Protein AF-A0A1B3SJZ8-F1 (afdb_monomer_lite)

Foldseek 3Di:
DDDPVVVVVVVVVCPPVLLVLLVVCVVVLVVVCPQDDDDFAPVLVVLLVLLVVCLSVVPCVVVVVVCVVFFPDCVVLVVLSVVLSVLSVVLSPDRDPPVSNVLSSLLNLLSSLLSSLCCVQVVNRVVGGDPVSVDDDDDDPRRNLCNLCCCQVVVSCPPHLLHFDPVLNQLLVLLVPDDLPDDLVRLCVSNVCVPDVDPLSVVLSVVSVVLSVVPDPCSRVVNVVSSSNSSSNSSNVRSVVSVVVVD

Organism: NCBI:txid216938

Radius of gyration: 20.24 Å; chains: 1; bounding box: 50×40×67 Å

Structure (mmCIF, N/CA/C/O backbone):
data_AF-A0A1B3SJZ8-F1
#
_entry.id   AF-A0A1B3SJZ8-F1
#
loop_
_atom_site.group_PDB
_atom_site.id
_atom_site.type_symbol
_atom_site.label_atom_id
_atom_site.label_alt_id
_atom_site.label_comp_id
_atom_site.label_asym_id
_atom_site.label_entity_id
_atom_site.label_seq_id
_atom_site.pdbx_PDB_ins_code
_atom_site.Cartn_x
_atom_site.Cartn_y
_atom_site.Cartn_z
_atom_site.occupancy
_atom_site.B_iso_or_equiv
_atom_site.auth_seq_id
_atom_site.auth_comp_id
_atom_site.auth_asym_id
_atom_site.auth_atom_id
_atom_site.pdbx_PDB_model_num
ATOM 1 N N . MET A 1 1 ? 1.005 8.791 -37.193 1.00 41.00 1 MET A N 1
ATOM 2 C CA . MET A 1 1 ? 0.828 7.768 -36.139 1.00 41.00 1 MET A CA 1
ATOM 3 C C . MET A 1 1 ? 1.755 6.611 -36.503 1.00 41.00 1 MET A C 1
ATOM 5 O O . MET A 1 1 ? 1.713 6.219 -37.659 1.00 41.00 1 MET A O 1
ATOM 9 N N . PHE A 1 2 ? 2.584 6.152 -35.555 1.00 37.09 2 PHE A N 1
ATOM 10 C CA . PHE A 1 2 ? 3.644 5.121 -35.658 1.00 37.09 2 PHE A CA 1
ATOM 11 C C . PHE A 1 2 ? 4.987 5.508 -36.301 1.00 37.09 2 PHE A C 1
ATOM 13 O O . PHE A 1 2 ? 5.186 5.284 -37.484 1.00 37.09 2 PHE A O 1
ATOM 20 N N . ASP A 1 3 ? 5.936 5.978 -35.476 1.00 35.75 3 ASP A N 1
ATOM 21 C CA . ASP A 1 3 ? 7.365 5.624 -35.650 1.00 35.75 3 ASP A CA 1
ATOM 22 C C . ASP A 1 3 ? 8.240 5.769 -34.379 1.00 35.75 3 ASP A C 1
ATOM 24 O O . ASP A 1 3 ? 9.463 5.713 -34.433 1.00 35.75 3 ASP A O 1
ATOM 28 N N . ILE A 1 4 ? 7.635 5.877 -33.187 1.00 37.06 4 ILE A N 1
ATOM 29 C CA . ILE A 1 4 ? 8.381 5.949 -31.912 1.00 37.06 4 ILE A CA 1
ATOM 30 C C . ILE A 1 4 ? 8.895 4.556 -31.479 1.00 37.06 4 ILE A C 1
ATOM 32 O O . ILE A 1 4 ? 9.879 4.442 -30.749 1.00 37.06 4 ILE A O 1
ATOM 36 N N . SER A 1 5 ? 8.279 3.465 -31.958 1.00 41.72 5 SER A N 1
ATOM 37 C CA . SER A 1 5 ? 8.644 2.102 -31.539 1.00 41.72 5 SER A CA 1
ATOM 38 C C . SER A 1 5 ? 9.951 1.598 -32.158 1.00 41.72 5 SER A C 1
ATOM 40 O O . SER A 1 5 ? 10.685 0.873 -31.494 1.00 41.72 5 SER A O 1
ATOM 42 N N . LYS A 1 6 ? 10.303 2.009 -33.385 1.00 36.47 6 LYS A N 1
ATOM 43 C CA . LYS A 1 6 ? 11.562 1.594 -34.033 1.00 36.47 6 LYS A CA 1
ATOM 44 C C . LYS A 1 6 ? 12.785 2.312 -33.468 1.00 36.47 6 LYS A C 1
ATOM 46 O O . LYS A 1 6 ? 13.863 1.725 -33.412 1.00 36.47 6 LYS A O 1
ATOM 51 N N . GLU A 1 7 ? 12.615 3.545 -33.005 1.00 41.59 7 GLU A N 1
ATOM 52 C CA . GLU A 1 7 ? 13.695 4.336 -32.412 1.00 41.59 7 GLU A CA 1
ATOM 53 C C . GLU A 1 7 ? 13.995 3.910 -30.962 1.00 41.59 7 GLU A C 1
ATOM 55 O O . GLU A 1 7 ? 15.153 3.890 -30.544 1.00 41.59 7 GLU A O 1
ATOM 60 N N . LEU A 1 8 ? 12.973 3.453 -30.223 1.00 39.03 8 LEU A N 1
ATOM 61 C CA . LEU A 1 8 ? 13.145 2.784 -28.927 1.00 39.03 8 LEU A CA 1
ATOM 62 C C . LEU A 1 8 ? 13.762 1.383 -29.070 1.00 39.03 8 LEU A C 1
ATOM 64 O O . LEU A 1 8 ? 14.599 1.011 -28.252 1.00 39.03 8 LEU A O 1
ATOM 68 N N . LEU A 1 9 ? 13.421 0.636 -30.128 1.00 37.16 9 LEU A N 1
ATOM 69 C CA . LEU A 1 9 ? 13.984 -0.696 -30.389 1.00 37.16 9 LEU A CA 1
ATOM 70 C C . LEU A 1 9 ? 15.443 -0.655 -30.879 1.00 37.16 9 LEU A C 1
ATOM 72 O O . LEU A 1 9 ? 16.211 -1.552 -30.551 1.00 37.16 9 LEU A O 1
ATOM 76 N N . LYS A 1 10 ? 15.876 0.404 -31.578 1.00 37.84 10 LYS A N 1
ATOM 77 C CA . LYS A 1 10 ? 17.297 0.597 -31.939 1.00 37.84 10 LYS A CA 1
ATOM 78 C C . LYS A 1 10 ? 18.194 0.967 -30.753 1.00 37.84 10 LYS A C 1
ATOM 80 O O . LYS A 1 10 ? 19.396 0.744 -30.808 1.00 37.84 10 LYS A O 1
ATOM 85 N N . LYS A 1 11 ? 17.625 1.467 -29.651 1.00 42.03 11 LYS A N 1
ATOM 86 C CA . LYS A 1 11 ? 18.356 1.694 -28.390 1.00 42.03 11 LYS A CA 1
ATOM 87 C C . LYS A 1 11 ? 18.534 0.426 -27.545 1.00 42.03 11 LYS A C 1
ATOM 89 O O . LYS A 1 11 ? 19.087 0.502 -26.457 1.00 42.03 11 LYS A O 1
ATOM 94 N N . VAL A 1 12 ? 18.107 -0.739 -28.035 1.00 43.34 12 VAL A N 1
ATOM 95 C CA . VAL A 1 12 ? 18.309 -2.036 -27.361 1.00 43.34 12 VAL A CA 1
ATOM 96 C C . VAL A 1 12 ? 19.711 -2.615 -27.638 1.00 43.34 12 VAL A C 1
ATOM 98 O O . VAL A 1 12 ? 20.155 -3.521 -26.940 1.00 43.34 12 VAL A O 1
ATOM 101 N N . GLU A 1 13 ? 20.487 -2.038 -28.564 1.00 37.75 13 GLU A N 1
ATOM 102 C CA . GLU A 1 13 ? 21.891 -2.428 -28.797 1.00 37.75 13 GLU A CA 1
ATOM 103 C C . GLU A 1 13 ? 22.874 -1.912 -27.718 1.00 37.75 13 GLU A C 1
ATOM 105 O O . GLU A 1 13 ? 24.043 -2.284 -27.716 1.00 37.75 13 GLU A O 1
ATOM 110 N N . THR A 1 14 ? 22.418 -1.138 -26.722 1.00 44.22 14 THR A N 1
ATOM 111 C CA . THR A 1 14 ? 23.247 -0.645 -25.598 1.00 44.22 14 THR A CA 1
ATOM 112 C C . THR A 1 14 ? 23.256 -1.558 -24.361 1.00 44.22 14 THR A C 1
ATOM 114 O O . THR A 1 14 ? 23.505 -1.101 -23.242 1.00 44.22 14 THR A O 1
ATOM 117 N N . ASN A 1 15 ? 23.002 -2.861 -24.512 1.00 48.41 15 ASN A N 1
ATOM 118 C CA . ASN A 1 15 ? 22.907 -3.790 -23.374 1.00 48.41 15 ASN A CA 1
ATOM 119 C C . ASN A 1 15 ? 24.224 -3.949 -22.579 1.00 48.41 15 ASN A C 1
ATOM 121 O O . ASN A 1 15 ? 24.176 -4.242 -21.386 1.00 48.41 15 ASN A O 1
ATOM 125 N N . GLN A 1 16 ? 25.393 -3.680 -23.175 1.00 41.41 16 GLN A N 1
ATOM 126 C CA . GLN A 1 16 ? 26.680 -3.739 -22.461 1.00 41.41 16 GLN A CA 1
ATOM 127 C C . GLN A 1 16 ? 26.972 -2.489 -21.610 1.00 41.41 16 GLN A C 1
ATOM 129 O O . GLN A 1 16 ? 27.395 -2.618 -20.462 1.00 41.41 16 GLN A O 1
ATOM 134 N N . ASP A 1 17 ? 26.677 -1.286 -22.107 1.00 42.06 17 ASP A N 1
ATOM 135 C CA . ASP A 1 17 ? 26.880 -0.043 -21.341 1.00 42.06 17 ASP A CA 1
ATOM 136 C C . ASP A 1 17 ? 25.872 0.108 -20.194 1.00 42.06 17 ASP A C 1
ATOM 138 O O . ASP A 1 17 ? 26.204 0.611 -19.117 1.00 42.06 17 ASP A O 1
ATOM 142 N N . THR A 1 18 ? 24.646 -0.379 -20.395 1.00 46.78 18 THR A N 1
ATOM 143 C CA . THR A 1 18 ? 23.604 -0.405 -19.356 1.00 46.78 18 THR A CA 1
ATOM 144 C C . THR A 1 18 ? 23.993 -1.356 -18.214 1.00 46.78 18 THR A C 1
ATOM 146 O O . THR A 1 18 ? 23.898 -0.990 -17.041 1.00 46.78 18 THR A O 1
ATOM 149 N N . ALA A 1 19 ? 24.538 -2.535 -18.539 1.00 43.22 19 ALA A N 1
ATOM 150 C CA . ALA A 1 19 ? 25.048 -3.492 -17.555 1.00 43.22 19 ALA A CA 1
ATOM 151 C C . ALA A 1 19 ? 26.264 -2.955 -16.772 1.00 43.22 19 ALA A C 1
ATOM 153 O O . ALA A 1 19 ? 26.350 -3.139 -15.557 1.00 43.22 19 ALA A O 1
ATOM 154 N N . ASN A 1 20 ? 27.174 -2.231 -17.430 1.00 41.06 20 ASN A N 1
ATOM 155 C CA . ASN A 1 20 ? 28.358 -1.652 -16.786 1.00 41.06 20 ASN A CA 1
ATOM 156 C C . ASN A 1 20 ? 28.014 -0.504 -15.814 1.00 41.06 20 ASN A C 1
ATOM 158 O O . ASN A 1 20 ? 28.600 -0.418 -14.732 1.00 41.06 20 ASN A O 1
ATOM 162 N N . ASN A 1 21 ? 27.012 0.325 -16.129 1.00 47.72 21 ASN A N 1
ATOM 163 C CA . ASN A 1 21 ? 26.520 1.372 -15.217 1.00 47.72 21 ASN A CA 1
ATOM 164 C C . ASN A 1 21 ? 25.736 0.799 -14.019 1.00 47.72 21 ASN A C 1
ATOM 166 O O . ASN A 1 21 ? 25.802 1.330 -12.908 1.00 47.72 21 ASN A O 1
ATOM 170 N N . LEU A 1 22 ? 25.047 -0.333 -14.199 1.00 45.19 22 LEU A N 1
ATOM 171 C CA . LEU A 1 22 ? 24.427 -1.078 -13.097 1.00 45.19 22 LEU A CA 1
ATOM 172 C C . LEU A 1 22 ? 25.474 -1.599 -12.100 1.00 45.19 22 LEU A C 1
ATOM 174 O O . LEU A 1 22 ? 25.237 -1.568 -10.891 1.00 45.19 22 LEU A O 1
ATOM 178 N N . ILE A 1 23 ? 26.650 -2.026 -12.578 1.00 48.50 23 ILE A N 1
ATOM 179 C CA . ILE A 1 23 ? 27.756 -2.489 -11.724 1.00 48.50 23 ILE A CA 1
ATOM 180 C C . ILE A 1 23 ? 28.317 -1.342 -10.867 1.00 48.50 23 ILE A C 1
ATOM 182 O O . ILE A 1 23 ? 28.579 -1.562 -9.681 1.00 48.50 23 ILE A O 1
ATOM 186 N N . SER A 1 24 ? 28.433 -0.115 -11.395 1.00 47.25 24 SER A N 1
ATOM 187 C CA . SER A 1 24 ? 28.932 1.031 -10.612 1.00 47.25 24 SER A CA 1
ATOM 188 C C . SER A 1 24 ? 27.929 1.508 -9.551 1.00 47.25 24 SER A C 1
ATOM 190 O O . SER A 1 24 ? 28.320 1.848 -8.432 1.00 47.25 24 SER A O 1
ATOM 192 N N . ASN A 1 25 ? 26.627 1.455 -9.850 1.00 47.91 25 ASN A N 1
ATOM 193 C CA . ASN A 1 25 ? 25.560 1.837 -8.918 1.00 47.91 25 ASN A CA 1
ATOM 194 C C . ASN A 1 25 ? 25.199 0.723 -7.913 1.00 47.91 25 ASN A C 1
ATOM 196 O O . ASN A 1 25 ? 24.537 0.978 -6.900 1.00 47.91 25 ASN A O 1
ATOM 200 N N . LYS A 1 26 ? 25.709 -0.500 -8.121 1.00 51.47 26 LYS A N 1
ATOM 201 C CA . LYS A 1 26 ? 25.458 -1.684 -7.283 1.00 51.47 26 LYS A CA 1
ATOM 202 C C . LYS A 1 26 ? 25.805 -1.478 -5.813 1.00 51.47 26 LYS A C 1
ATOM 204 O O . LYS A 1 26 ? 25.081 -1.940 -4.933 1.00 51.47 26 LYS A O 1
ATOM 209 N N . HIS A 1 27 ? 26.884 -0.756 -5.519 1.00 46.59 27 HIS A N 1
ATOM 210 C CA . HIS A 1 27 ? 27.296 -0.495 -4.139 1.00 46.59 27 HIS A CA 1
ATOM 211 C C . HIS A 1 27 ? 26.362 0.473 -3.399 1.00 46.59 27 HIS A C 1
ATOM 213 O O . HIS A 1 27 ? 26.149 0.298 -2.200 1.00 46.59 27 HIS A O 1
ATOM 219 N N . LEU A 1 28 ? 25.770 1.449 -4.093 1.00 40.19 28 LEU A N 1
ATOM 220 C CA . LEU A 1 28 ? 24.865 2.435 -3.491 1.00 40.19 28 LEU A CA 1
ATOM 221 C C . LEU A 1 28 ? 23.506 1.812 -3.155 1.00 40.19 28 LEU A C 1
ATOM 223 O O . LEU A 1 28 ? 23.023 1.960 -2.032 1.00 40.19 28 LEU A O 1
ATOM 227 N N . ILE A 1 29 ? 22.956 1.015 -4.074 1.00 44.38 29 ILE A N 1
ATOM 228 C CA . ILE A 1 29 ? 21.694 0.291 -3.867 1.00 44.38 29 ILE A CA 1
ATOM 229 C C . ILE A 1 29 ? 21.871 -0.807 -2.791 1.00 44.38 29 ILE A C 1
ATOM 231 O O . ILE A 1 29 ? 20.994 -1.010 -1.951 1.00 44.38 29 ILE A O 1
ATOM 235 N N . LYS A 1 30 ? 23.038 -1.474 -2.724 1.00 40.72 30 LYS A N 1
ATOM 236 C CA . LYS A 1 30 ? 23.333 -2.484 -1.687 1.00 40.72 30 LYS A CA 1
ATOM 237 C C . LYS A 1 30 ? 23.475 -1.876 -0.283 1.00 40.72 30 LYS A C 1
ATOM 239 O O . LYS A 1 30 ? 23.046 -2.503 0.683 1.00 40.72 30 LYS A O 1
ATOM 244 N N . LYS A 1 31 ? 24.017 -0.659 -0.141 1.00 37.41 31 LYS A N 1
ATOM 245 C CA . LYS A 1 31 ? 24.249 -0.019 1.173 1.00 37.41 31 LYS A CA 1
ATOM 246 C C . LYS A 1 31 ? 22.959 0.476 1.851 1.00 37.41 31 LYS A C 1
ATOM 248 O O . LYS A 1 31 ? 22.911 0.518 3.074 1.00 37.41 31 LYS A O 1
ATOM 253 N N . GLN A 1 32 ? 21.904 0.767 1.084 1.00 41.00 32 GLN A N 1
ATOM 254 C CA . GLN A 1 32 ? 20.552 1.037 1.610 1.00 41.00 32 GLN A CA 1
ATOM 255 C C . GLN A 1 32 ? 19.682 -0.232 1.737 1.00 41.00 32 GLN A C 1
ATOM 257 O O . GLN A 1 32 ? 18.584 -0.193 2.291 1.00 41.00 32 GLN A O 1
ATOM 262 N N . SER A 1 33 ? 20.190 -1.391 1.297 1.00 37.81 33 SER A N 1
ATOM 263 C CA . SER A 1 33 ? 19.491 -2.682 1.372 1.00 37.81 33 SER A CA 1
ATOM 264 C C . SER A 1 33 ? 19.555 -3.383 2.743 1.00 37.81 33 SER A C 1
ATOM 266 O O . SER A 1 33 ? 19.179 -4.550 2.842 1.00 37.81 33 SER A O 1
ATOM 268 N N . ASN A 1 34 ? 19.916 -2.665 3.815 1.00 38.38 34 ASN A N 1
ATOM 269 C CA . ASN A 1 34 ? 19.960 -3.189 5.192 1.00 38.38 34 ASN A CA 1
ATOM 270 C C . ASN A 1 34 ? 18.679 -2.960 6.031 1.00 38.38 34 ASN A C 1
ATOM 272 O O . ASN A 1 34 ? 18.672 -3.278 7.213 1.00 38.38 34 ASN A O 1
ATOM 276 N N . LEU A 1 35 ? 17.586 -2.462 5.442 1.00 38.47 35 LEU A N 1
ATOM 277 C CA . LEU A 1 35 ? 16.262 -2.333 6.084 1.00 38.47 35 LEU A CA 1
ATOM 278 C C . LEU A 1 35 ? 15.331 -3.562 5.912 1.00 38.47 35 LEU A C 1
ATOM 280 O O . LEU A 1 35 ? 14.176 -3.519 6.322 1.00 38.47 35 LEU A O 1
ATOM 284 N N . TRP A 1 36 ? 15.785 -4.657 5.286 1.00 43.44 36 TRP A N 1
ATOM 285 C CA . TRP A 1 36 ? 14.892 -5.510 4.478 1.00 43.44 36 TRP A CA 1
ATOM 286 C C . TRP A 1 36 ? 14.731 -6.978 4.917 1.00 43.44 36 TRP A C 1
ATOM 288 O O . TRP A 1 36 ? 14.735 -7.886 4.084 1.00 43.44 36 TRP A O 1
ATOM 298 N N . GLU A 1 37 ? 14.511 -7.217 6.208 1.00 38.94 37 GLU A N 1
ATOM 299 C CA . GLU A 1 37 ? 13.938 -8.468 6.736 1.00 38.94 37 GLU A CA 1
ATOM 300 C C . GLU A 1 37 ? 12.859 -8.067 7.771 1.00 38.94 37 GLU A C 1
ATOM 302 O O . GLU A 1 37 ? 13.099 -7.207 8.609 1.00 38.94 37 GLU A O 1
ATOM 307 N N . VAL A 1 38 ? 11.603 -8.531 7.758 1.00 42.59 38 VAL A N 1
ATOM 308 C CA . VAL A 1 38 ? 11.109 -9.910 7.699 1.00 42.59 38 VAL A CA 1
ATOM 309 C C . VAL A 1 38 ? 9.647 -9.890 7.197 1.00 42.59 38 VAL A C 1
ATOM 311 O O . VAL A 1 38 ? 8.740 -9.486 7.921 1.00 42.59 38 VAL A O 1
ATOM 314 N N . PHE A 1 39 ? 9.379 -10.377 5.980 1.00 42.66 39 PHE A N 1
ATOM 315 C CA . PHE A 1 39 ? 8.017 -10.750 5.569 1.00 42.66 39 PHE A CA 1
ATOM 316 C C . PHE A 1 39 ? 7.768 -12.217 5.954 1.00 42.66 39 PHE A C 1
ATOM 318 O O . PHE A 1 39 ? 8.332 -13.122 5.340 1.00 42.66 39 PHE A O 1
ATOM 325 N N . ASN A 1 40 ? 6.924 -12.470 6.961 1.00 48.72 40 ASN A N 1
ATOM 326 C CA . ASN A 1 40 ? 6.629 -13.835 7.436 1.00 48.72 40 ASN A CA 1
ATOM 327 C C . ASN A 1 40 ? 5.612 -14.600 6.574 1.00 48.72 40 ASN A C 1
ATOM 329 O O . ASN A 1 40 ? 5.446 -15.809 6.749 1.00 48.72 40 ASN A O 1
ATOM 333 N N . TYR A 1 41 ? 4.959 -13.932 5.620 1.00 57.50 41 TYR A N 1
ATOM 334 C CA . TYR A 1 41 ? 4.017 -14.573 4.710 1.00 57.50 41 TYR A CA 1
ATOM 335 C C . TYR A 1 41 ? 4.719 -15.028 3.428 1.00 57.50 41 TYR A C 1
ATOM 337 O O . TYR A 1 41 ? 5.378 -14.223 2.762 1.00 57.50 41 TYR A O 1
ATOM 345 N N . LYS A 1 42 ? 4.563 -16.309 3.059 1.00 65.56 42 LYS A N 1
ATOM 346 C CA . LYS A 1 42 ? 5.247 -16.909 1.898 1.00 65.56 42 LYS A CA 1
ATOM 347 C C . LYS A 1 42 ? 5.009 -16.122 0.609 1.00 65.56 42 LYS A C 1
ATOM 349 O O . LYS A 1 42 ? 5.964 -15.909 -0.132 1.00 65.56 42 LYS A O 1
ATOM 354 N N . ILE A 1 43 ? 3.780 -15.647 0.375 1.00 71.81 43 ILE A N 1
ATOM 355 C CA . ILE A 1 43 ? 3.453 -14.885 -0.838 1.00 71.81 43 ILE A CA 1
ATOM 356 C C . ILE A 1 43 ? 4.138 -13.513 -0.856 1.00 71.81 43 ILE A C 1
ATOM 358 O O . ILE A 1 43 ? 4.747 -13.151 -1.855 1.00 71.81 43 ILE A O 1
ATOM 362 N N . LEU A 1 44 ? 4.144 -12.780 0.264 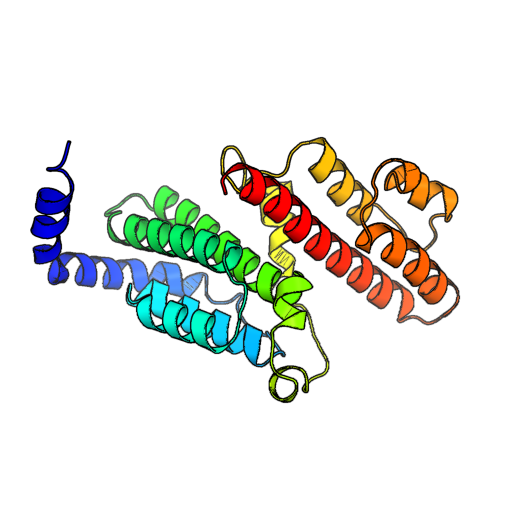1.00 75.31 44 LEU A N 1
ATOM 363 C CA . LEU A 1 44 ? 4.749 -11.445 0.326 1.00 75.31 44 LEU A CA 1
ATOM 364 C C . LEU A 1 44 ? 6.272 -11.536 0.199 1.00 75.31 44 LEU A C 1
ATOM 366 O O . LEU A 1 44 ? 6.873 -10.784 -0.560 1.00 75.31 44 LEU A O 1
ATOM 370 N N . LYS A 1 45 ? 6.894 -12.510 0.881 1.00 72.88 45 LYS A N 1
ATOM 371 C CA . LYS A 1 45 ? 8.334 -12.772 0.764 1.00 72.88 45 LYS A CA 1
ATOM 372 C C . LYS A 1 45 ? 8.720 -13.161 -0.662 1.00 72.88 45 LYS A C 1
ATOM 374 O O . LYS A 1 45 ? 9.712 -12.645 -1.169 1.00 72.88 45 LYS A O 1
ATOM 379 N N . LYS A 1 46 ? 7.927 -14.024 -1.308 1.00 82.25 46 LYS A N 1
ATOM 380 C CA . LYS A 1 46 ? 8.098 -14.398 -2.718 1.00 82.25 46 LYS A CA 1
ATOM 381 C C . LYS A 1 46 ? 8.094 -13.152 -3.607 1.00 82.25 46 LYS A C 1
ATOM 383 O O . LYS A 1 46 ? 9.077 -12.914 -4.298 1.00 82.25 46 LYS A O 1
ATOM 388 N N . TYR A 1 47 ? 7.039 -12.338 -3.558 1.00 85.00 47 TYR A N 1
ATOM 389 C CA . TYR A 1 47 ? 6.933 -11.158 -4.424 1.00 85.00 47 TYR A CA 1
ATOM 390 C C . TYR A 1 47 ? 8.002 -10.110 -4.135 1.00 85.00 47 TYR A C 1
ATOM 392 O O . TYR A 1 47 ? 8.571 -9.560 -5.071 1.00 85.00 47 TYR A O 1
ATOM 400 N N . TYR A 1 48 ? 8.350 -9.897 -2.867 1.00 84.00 48 TYR A N 1
ATOM 401 C CA . TYR A 1 48 ? 9.439 -9.001 -2.501 1.00 84.00 48 TYR A CA 1
ATOM 402 C C . TYR A 1 48 ? 10.785 -9.458 -3.095 1.00 84.00 48 TYR A C 1
ATOM 404 O O . TYR A 1 48 ? 11.513 -8.655 -3.676 1.00 84.00 48 TYR A O 1
ATOM 412 N N . GLN A 1 49 ? 11.110 -10.752 -2.995 1.00 83.44 49 GLN A N 1
ATOM 413 C CA . GLN A 1 49 ? 12.355 -11.307 -3.540 1.00 83.44 49 GLN A CA 1
ATOM 414 C C . GLN A 1 49 ? 12.413 -11.230 -5.067 1.00 83.44 49 GLN A C 1
ATOM 416 O O . GLN A 1 49 ? 13.443 -10.836 -5.614 1.00 83.44 49 GLN A O 1
ATOM 421 N N . ILE A 1 50 ? 11.320 -11.578 -5.749 1.00 87.50 50 ILE A N 1
ATOM 422 C CA . ILE A 1 50 ? 11.278 -11.570 -7.215 1.00 87.50 50 ILE A CA 1
ATOM 423 C C . ILE A 1 50 ? 11.348 -10.130 -7.728 1.00 87.50 50 ILE A C 1
ATOM 425 O O . ILE A 1 50 ? 12.193 -9.851 -8.568 1.00 87.50 50 ILE A O 1
ATOM 429 N N . LEU A 1 51 ? 10.578 -9.192 -7.157 1.00 88.56 51 LEU A N 1
ATOM 430 C CA . LEU A 1 51 ? 10.657 -7.771 -7.521 1.00 88.56 51 LEU A CA 1
ATOM 431 C C . LEU A 1 51 ? 12.066 -7.211 -7.340 1.00 88.56 51 LEU A C 1
ATOM 433 O O . LEU A 1 51 ? 12.579 -6.536 -8.229 1.00 88.56 51 LEU A O 1
ATOM 437 N N . LYS A 1 52 ? 12.710 -7.515 -6.207 1.00 83.31 52 LYS A N 1
ATOM 438 C CA . LYS A 1 52 ? 14.084 -7.083 -5.948 1.00 83.31 52 LYS A CA 1
ATOM 439 C C . LYS A 1 52 ? 15.017 -7.587 -7.044 1.00 83.31 52 LYS A C 1
ATOM 441 O O . LYS A 1 52 ? 15.750 -6.785 -7.611 1.00 83.31 52 LYS A O 1
ATOM 446 N N . ASN A 1 53 ? 14.977 -8.880 -7.358 1.00 85.44 53 ASN A N 1
ATOM 447 C CA . ASN A 1 53 ? 15.811 -9.457 -8.411 1.00 85.44 53 ASN A CA 1
ATOM 448 C C . ASN A 1 53 ? 15.527 -8.814 -9.774 1.00 85.44 53 ASN A C 1
ATOM 450 O O . ASN A 1 53 ? 16.470 -8.391 -10.433 1.00 85.44 53 ASN A O 1
ATOM 454 N N . SER A 1 54 ? 14.256 -8.645 -10.138 1.00 87.56 54 SER A N 1
ATOM 455 C CA . SER A 1 54 ? 13.840 -8.029 -11.400 1.00 87.56 54 SER A CA 1
ATOM 456 C C . SER A 1 54 ? 14.278 -6.577 -11.548 1.00 87.56 54 SER A C 1
ATOM 458 O O . SER A 1 54 ? 14.638 -6.163 -12.640 1.00 87.56 54 SER A O 1
ATOM 460 N N . ILE A 1 55 ? 14.319 -5.792 -10.469 1.00 87.62 55 ILE A N 1
ATOM 461 C CA . ILE A 1 55 ? 14.862 -4.423 -10.514 1.00 87.62 55 ILE A CA 1
ATOM 462 C C . ILE A 1 55 ? 16.367 -4.442 -10.797 1.00 87.62 55 ILE A C 1
ATOM 464 O O . ILE A 1 55 ? 16.872 -3.589 -11.522 1.00 87.62 55 ILE A O 1
ATOM 468 N N . TRP A 1 56 ? 17.087 -5.414 -10.234 1.00 80.50 56 TRP A N 1
ATOM 469 C CA . TRP A 1 56 ? 18.530 -5.552 -10.421 1.00 80.50 56 TRP A CA 1
ATOM 470 C C . TRP A 1 56 ? 18.920 -6.066 -11.805 1.00 80.50 56 TRP A C 1
ATOM 472 O O . TRP A 1 56 ? 19.935 -5.623 -12.342 1.00 80.50 56 TRP A O 1
ATOM 482 N N . THR A 1 57 ? 18.160 -7.015 -12.351 1.00 84.75 57 THR A N 1
ATOM 483 C CA . THR A 1 57 ? 18.420 -7.623 -13.664 1.00 84.75 57 THR A CA 1
ATOM 484 C C . THR A 1 57 ? 17.694 -6.914 -14.803 1.00 84.75 57 THR A C 1
ATOM 486 O O . THR A 1 57 ? 18.035 -7.135 -15.958 1.00 84.75 57 THR A O 1
ATOM 489 N N . LEU A 1 58 ? 16.724 -6.047 -14.487 1.00 85.06 58 LEU A N 1
ATOM 490 C CA . LEU A 1 58 ? 15.755 -5.453 -15.416 1.00 85.06 58 LEU A CA 1
ATOM 491 C C . LEU A 1 58 ? 14.850 -6.485 -16.123 1.00 85.06 58 LEU A C 1
ATOM 493 O O . LEU A 1 58 ? 14.204 -6.164 -17.120 1.00 85.06 58 LEU A O 1
ATOM 497 N N . GLU A 1 59 ? 14.739 -7.701 -15.581 1.00 89.50 59 GLU A N 1
ATOM 498 C CA . GLU A 1 59 ? 13.917 -8.791 -16.124 1.00 89.50 59 GLU A CA 1
ATOM 499 C C . GLU A 1 59 ? 12.619 -8.945 -15.316 1.00 89.50 59 GLU A C 1
ATOM 501 O O . GLU A 1 59 ? 12.606 -9.527 -14.229 1.00 89.50 59 GLU A O 1
ATOM 506 N N . PHE A 1 60 ? 11.509 -8.412 -15.835 1.00 92.25 60 PHE A N 1
ATOM 507 C CA . PHE A 1 60 ? 10.213 -8.385 -15.134 1.00 92.25 60 PHE A CA 1
ATOM 508 C C . PHE A 1 60 ? 9.235 -9.494 -15.556 1.00 92.25 60 PHE A C 1
ATOM 510 O O . PHE A 1 60 ? 8.248 -9.718 -14.854 1.00 92.25 60 PHE A O 1
ATOM 517 N N . ASP A 1 61 ? 9.527 -10.230 -16.631 1.00 90.38 61 ASP A N 1
ATOM 518 C CA . ASP A 1 61 ? 8.660 -11.293 -17.166 1.00 90.38 61 ASP A CA 1
ATOM 519 C C . ASP A 1 61 ? 8.337 -12.366 -16.117 1.00 90.38 61 ASP A C 1
ATOM 521 O O . ASP A 1 61 ? 7.232 -12.907 -16.074 1.00 90.38 61 ASP A O 1
ATOM 525 N N . ASP A 1 62 ? 9.287 -12.667 -15.232 1.00 87.31 62 ASP A N 1
ATOM 526 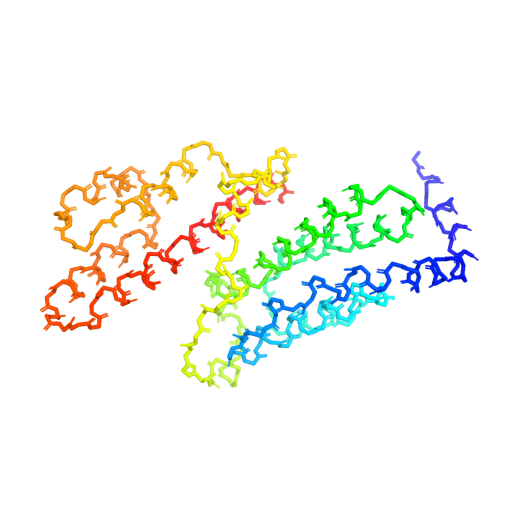C CA . ASP A 1 62 ? 9.079 -13.639 -14.162 1.00 87.31 62 ASP A CA 1
ATOM 527 C C . ASP A 1 62 ? 8.111 -13.127 -13.088 1.00 87.31 62 ASP A C 1
ATOM 529 O O . ASP A 1 62 ? 7.300 -13.904 -12.578 1.00 87.31 62 ASP A O 1
ATOM 533 N N . VAL A 1 63 ? 8.109 -11.822 -12.787 1.00 90.31 63 VAL A N 1
ATOM 534 C CA . VAL A 1 63 ? 7.106 -11.219 -11.891 1.00 90.31 63 VAL A CA 1
ATOM 535 C C . VAL A 1 63 ? 5.719 -11.351 -12.515 1.00 90.31 63 VAL A C 1
ATOM 537 O O . VAL A 1 63 ? 4.797 -11.819 -11.848 1.00 90.31 63 VAL A O 1
ATOM 540 N N . GLU A 1 64 ? 5.577 -10.998 -13.794 1.00 90.81 64 GLU A N 1
ATOM 541 C CA . GLU A 1 64 ? 4.304 -11.050 -14.524 1.00 90.81 64 GLU A CA 1
ATOM 542 C C . GLU A 1 64 ? 3.734 -12.473 -14.573 1.00 90.81 64 GLU A C 1
ATOM 544 O O . GLU A 1 64 ? 2.572 -12.690 -14.219 1.00 90.81 64 GLU A O 1
ATOM 549 N N . LYS A 1 65 ? 4.568 -13.468 -14.909 1.00 90.25 65 LYS A N 1
ATOM 550 C CA . LYS A 1 65 ? 4.186 -14.890 -14.882 1.00 90.25 65 LYS A CA 1
ATOM 551 C C . LYS A 1 65 ? 3.689 -15.322 -13.506 1.00 90.25 65 LYS A C 1
ATOM 553 O O . LYS A 1 65 ? 2.731 -16.090 -13.408 1.00 90.25 65 LYS A O 1
ATOM 558 N N . HIS A 1 66 ? 4.337 -14.863 -12.436 1.00 88.69 66 HIS A N 1
ATOM 559 C CA . HIS A 1 66 ? 3.913 -15.196 -11.081 1.00 88.69 66 HIS A CA 1
ATOM 560 C C . HIS A 1 66 ? 2.591 -14.529 -10.698 1.00 88.69 66 HIS A C 1
ATOM 562 O O . HIS A 1 66 ? 1.738 -15.226 -10.150 1.00 88.69 66 HIS A O 1
ATOM 568 N N . ILE A 1 67 ? 2.395 -13.250 -11.038 1.00 87.88 67 ILE A N 1
ATOM 569 C CA . ILE A 1 67 ? 1.132 -12.535 -10.804 1.00 87.88 67 ILE A CA 1
ATOM 570 C C . ILE A 1 67 ? -0.025 -13.263 -11.497 1.00 87.88 67 ILE A C 1
ATOM 572 O O . ILE A 1 67 ? -1.010 -13.593 -10.842 1.00 87.88 67 ILE A O 1
ATOM 576 N N . LEU A 1 68 ? 0.132 -13.573 -12.791 1.00 88.06 68 LEU A N 1
ATOM 577 C CA . LEU A 1 68 ? -0.864 -14.282 -13.605 1.00 88.06 68 LEU A CA 1
ATOM 578 C C . LEU A 1 68 ? -1.231 -15.654 -13.031 1.00 88.06 68 LEU A C 1
ATOM 580 O O . LEU A 1 68 ? -2.363 -16.113 -13.167 1.00 88.06 68 LEU A O 1
ATOM 584 N N . LYS A 1 69 ? -0.259 -16.331 -12.413 1.00 85.06 69 LYS A N 1
ATOM 585 C CA . LYS A 1 69 ? -0.456 -17.649 -11.811 1.00 85.06 69 LYS A CA 1
ATOM 586 C C . LYS A 1 69 ? -1.181 -17.578 -10.467 1.00 85.06 69 LYS A C 1
ATOM 588 O O . LYS A 1 69 ? -1.979 -18.465 -10.171 1.00 85.06 69 LYS A O 1
ATOM 593 N N . ASP A 1 70 ? -0.855 -16.591 -9.637 1.00 82.62 70 ASP A N 1
ATOM 594 C CA . ASP A 1 70 ? -1.316 -16.545 -8.247 1.00 82.62 70 ASP A CA 1
ATOM 595 C C . ASP A 1 70 ? -2.628 -15.760 -8.062 1.00 82.62 70 ASP A C 1
ATOM 597 O O . ASP A 1 70 ? -3.332 -15.999 -7.079 1.00 82.62 70 ASP A O 1
ATOM 601 N N . PHE A 1 71 ? -2.960 -14.835 -8.970 1.00 84.06 71 PHE A N 1
ATOM 602 C CA . PHE A 1 71 ? -4.098 -13.922 -8.831 1.00 84.06 71 PHE A CA 1
ATOM 603 C C . PHE A 1 71 ? -4.971 -13.911 -10.087 1.00 84.06 71 PHE A C 1
ATOM 605 O O . PHE A 1 71 ? -4.467 -13.890 -11.207 1.00 84.06 71 PHE A O 1
ATOM 612 N N . LYS A 1 72 ? -6.298 -13.877 -9.906 1.00 79.56 72 LYS A N 1
ATOM 613 C CA . LYS A 1 72 ? -7.251 -13.776 -11.031 1.00 79.56 72 LYS A CA 1
ATOM 614 C C . LYS A 1 72 ? -7.553 -12.333 -11.435 1.00 79.56 72 LYS A C 1
ATOM 616 O O . LYS A 1 72 ? -7.762 -12.072 -12.612 1.00 79.56 72 LYS A O 1
ATOM 621 N N . ASP A 1 73 ? -7.574 -11.416 -10.470 1.00 80.25 73 ASP A N 1
ATOM 622 C CA . ASP A 1 73 ? -7.790 -9.983 -10.689 1.00 80.25 73 ASP A CA 1
ATOM 623 C C . ASP A 1 73 ? -6.585 -9.213 -10.148 1.00 80.25 73 ASP A C 1
ATOM 625 O O . ASP A 1 73 ? -6.425 -9.068 -8.941 1.00 80.25 73 ASP A O 1
ATOM 629 N N . PHE A 1 74 ? -5.696 -8.781 -11.042 1.00 86.81 74 PHE A N 1
ATOM 630 C CA . PHE A 1 74 ? -4.406 -8.183 -10.687 1.00 86.81 74 PHE A CA 1
ATOM 631 C C . PHE A 1 74 ? -4.152 -6.842 -11.386 1.00 86.81 74 PHE A C 1
ATOM 633 O O . PHE A 1 74 ? -3.008 -6.390 -11.457 1.00 86.81 74 PHE A O 1
ATOM 640 N N . LYS A 1 75 ? -5.203 -6.169 -11.874 1.00 89.62 75 LYS A N 1
ATOM 641 C CA . LYS A 1 75 ? -5.072 -4.930 -12.663 1.00 89.62 75 LYS A CA 1
ATOM 642 C C . LYS A 1 75 ? -4.240 -3.851 -11.950 1.00 89.62 75 LYS A C 1
ATOM 644 O O . LYS A 1 75 ? -3.345 -3.262 -12.549 1.00 89.62 75 LYS A O 1
ATOM 649 N N . TYR A 1 76 ? -4.451 -3.650 -10.646 1.00 92.50 76 TYR A N 1
ATOM 650 C CA . TYR A 1 76 ? -3.685 -2.668 -9.870 1.00 92.50 76 TYR A CA 1
ATOM 651 C C . TYR A 1 76 ? -2.230 -3.096 -9.661 1.00 92.50 76 TYR A C 1
ATOM 653 O O . TYR A 1 76 ? -1.331 -2.265 -9.766 1.00 92.50 76 TYR A O 1
ATOM 661 N N . LEU A 1 77 ? -1.982 -4.392 -9.427 1.00 92.50 77 LEU A N 1
ATOM 662 C CA . LEU A 1 77 ? -0.620 -4.926 -9.334 1.00 92.50 77 LEU A CA 1
ATOM 663 C C . LEU A 1 77 ? 0.139 -4.700 -10.644 1.00 92.50 77 LEU A C 1
ATOM 665 O O . LEU A 1 77 ? 1.308 -4.332 -10.605 1.00 92.50 77 LEU A O 1
ATOM 669 N N . GLN A 1 78 ? -0.525 -4.851 -11.791 1.00 92.25 78 GLN A N 1
ATOM 670 C CA . GLN A 1 78 ? 0.076 -4.607 -13.101 1.00 92.25 78 GLN A CA 1
ATOM 671 C C . GLN A 1 78 ? 0.425 -3.129 -13.316 1.00 92.25 78 GLN A C 1
ATOM 673 O O . GLN A 1 78 ? 1.515 -2.825 -13.798 1.00 92.25 78 GLN A O 1
ATOM 678 N N . ILE A 1 79 ? -0.450 -2.201 -12.911 1.00 93.88 79 ILE A N 1
ATOM 679 C CA . ILE A 1 79 ? -0.158 -0.759 -12.969 1.00 93.88 79 ILE A CA 1
ATOM 680 C C . ILE A 1 79 ? 1.063 -0.422 -12.107 1.00 93.88 79 ILE A C 1
ATOM 682 O O . ILE A 1 79 ? 1.989 0.240 -12.575 1.00 93.88 79 ILE A O 1
ATOM 686 N N . ILE A 1 80 ? 1.096 -0.910 -10.864 1.00 94.75 80 ILE A N 1
ATOM 687 C CA . ILE A 1 80 ? 2.216 -0.658 -9.950 1.00 94.75 80 ILE A CA 1
ATOM 688 C C . ILE A 1 80 ? 3.506 -1.283 -10.501 1.00 94.75 80 ILE A C 1
ATOM 690 O O . ILE A 1 80 ? 4.551 -0.636 -10.483 1.00 94.75 80 ILE A O 1
ATOM 694 N N . LEU A 1 81 ? 3.440 -2.501 -11.049 1.00 95.19 81 LEU A N 1
ATOM 695 C CA . LEU A 1 81 ? 4.581 -3.177 -11.670 1.00 95.19 81 LEU A CA 1
ATOM 696 C C . LEU A 1 81 ? 5.156 -2.380 -12.847 1.00 95.19 81 LEU A C 1
ATOM 698 O O . LEU A 1 81 ? 6.375 -2.247 -12.956 1.00 95.19 81 LEU A O 1
ATOM 702 N N . ASN A 1 82 ? 4.298 -1.815 -13.696 1.00 94.00 82 ASN A N 1
ATOM 703 C CA . ASN A 1 82 ? 4.724 -0.984 -14.820 1.00 94.00 82 ASN A CA 1
ATOM 704 C C . ASN A 1 82 ? 5.466 0.276 -14.352 1.00 94.00 82 ASN A C 1
ATOM 706 O O . ASN A 1 82 ? 6.494 0.631 -14.932 1.00 94.00 82 ASN A O 1
ATOM 710 N N . GLU A 1 83 ? 5.003 0.918 -13.278 1.00 94.12 83 GLU A N 1
ATOM 711 C CA . GLU A 1 83 ? 5.701 2.067 -12.690 1.00 94.12 83 GLU A CA 1
ATOM 712 C C . GLU A 1 83 ? 7.033 1.660 -12.033 1.00 94.12 83 GLU A C 1
ATOM 714 O O . GLU A 1 83 ? 8.028 2.364 -12.202 1.00 94.12 83 GLU A O 1
ATOM 719 N N . ILE A 1 84 ? 7.113 0.489 -11.380 1.00 93.56 84 ILE A N 1
ATOM 720 C CA . ILE A 1 84 ? 8.389 -0.062 -10.876 1.00 93.56 84 ILE A CA 1
ATOM 721 C C . ILE A 1 84 ? 9.372 -0.267 -12.034 1.00 93.56 84 ILE A C 1
ATOM 723 O O . ILE A 1 84 ? 10.524 0.160 -11.950 1.00 93.56 84 ILE A O 1
ATOM 727 N N . LYS A 1 85 ? 8.920 -0.899 -13.124 1.00 93.44 85 LYS A N 1
ATOM 728 C CA . LYS A 1 85 ? 9.730 -1.164 -14.320 1.00 93.44 85 LYS A CA 1
ATOM 729 C C . LYS A 1 85 ? 10.255 0.132 -14.931 1.00 93.44 85 LYS A C 1
ATOM 731 O O . LYS A 1 85 ? 11.441 0.233 -15.238 1.00 93.44 85 LYS A O 1
ATOM 736 N N . LYS A 1 86 ? 9.395 1.143 -15.057 1.00 92.62 86 LYS A N 1
ATOM 737 C CA . LYS A 1 86 ? 9.755 2.470 -15.566 1.00 92.62 86 LYS A CA 1
ATOM 738 C C . LYS A 1 86 ? 10.823 3.143 -14.704 1.00 92.62 86 LYS A C 1
ATOM 740 O O . LYS A 1 86 ? 11.823 3.605 -15.248 1.00 92.62 86 LYS A O 1
ATOM 745 N N . GLU A 1 87 ? 10.659 3.167 -13.382 1.00 90.50 87 GLU A N 1
ATOM 746 C CA . GLU A 1 87 ? 11.659 3.766 -12.490 1.00 90.50 87 GLU A CA 1
ATOM 747 C C . GLU A 1 87 ? 12.980 2.982 -12.474 1.00 90.50 87 GLU A C 1
ATOM 749 O O . GLU A 1 87 ? 14.046 3.594 -12.516 1.00 90.50 87 GLU A O 1
ATOM 754 N N . ALA A 1 88 ? 12.941 1.646 -12.497 1.00 90.06 88 ALA A N 1
ATOM 755 C CA . ALA A 1 88 ? 14.143 0.812 -12.580 1.00 90.06 88 ALA A CA 1
ATOM 756 C C . ALA A 1 88 ? 14.952 1.091 -13.861 1.00 90.06 88 ALA A C 1
ATOM 758 O O . ALA A 1 88 ? 16.173 1.262 -13.810 1.00 90.06 88 ALA A O 1
ATOM 759 N N . ILE A 1 89 ? 14.265 1.226 -15.000 1.00 88.75 89 ILE A N 1
ATOM 760 C CA . ILE A 1 89 ? 14.879 1.616 -16.273 1.00 88.75 89 ILE A CA 1
ATOM 761 C C . ILE A 1 89 ? 15.488 3.021 -16.171 1.00 88.75 89 ILE A C 1
ATOM 763 O O . ILE A 1 89 ? 16.639 3.216 -16.561 1.00 88.75 89 ILE A O 1
ATOM 767 N N . LEU A 1 90 ? 14.770 3.998 -15.608 1.00 88.19 90 LEU A N 1
ATOM 768 C CA . LEU A 1 90 ? 15.280 5.366 -15.459 1.00 88.19 90 LEU A CA 1
ATOM 769 C C . LEU A 1 90 ? 16.528 5.425 -14.569 1.00 88.19 90 LEU A C 1
ATOM 771 O O . LEU A 1 90 ? 17.481 6.116 -14.922 1.00 88.19 90 LEU A O 1
ATOM 775 N N . ILE A 1 91 ? 16.574 4.652 -13.479 1.00 86.38 91 ILE A N 1
ATOM 776 C CA . ILE A 1 91 ? 17.768 4.521 -12.628 1.00 86.38 91 ILE A CA 1
ATOM 777 C C . ILE A 1 91 ? 18.972 4.030 -13.441 1.00 86.38 91 ILE A C 1
ATOM 779 O O . ILE A 1 91 ? 20.073 4.554 -13.269 1.00 86.38 91 ILE A O 1
ATOM 783 N N . SER A 1 92 ? 18.774 3.065 -14.346 1.00 81.88 92 SER A N 1
ATOM 784 C CA . SER A 1 92 ? 19.860 2.509 -15.167 1.00 81.88 92 SER A CA 1
ATOM 785 C C . SER A 1 92 ? 20.474 3.520 -16.150 1.00 81.88 92 SER A C 1
ATOM 787 O O . SER A 1 92 ? 21.643 3.391 -16.517 1.00 81.88 92 SER A O 1
ATOM 789 N N . TYR A 1 93 ? 19.723 4.561 -16.529 1.00 83.75 93 TYR A N 1
ATOM 790 C CA . TYR A 1 93 ? 20.175 5.598 -17.456 1.00 83.75 93 TYR A CA 1
ATOM 791 C C . TYR A 1 93 ? 20.863 6.796 -16.782 1.00 83.75 93 TYR A C 1
ATOM 793 O O . TYR A 1 93 ? 21.502 7.593 -17.478 1.00 83.75 93 TYR A O 1
ATOM 801 N N . ILE A 1 94 ? 20.785 6.945 -15.453 1.00 82.00 94 ILE A N 1
ATOM 802 C CA . ILE A 1 94 ? 21.433 8.064 -14.755 1.00 82.00 94 ILE A CA 1
ATOM 803 C C . ILE A 1 94 ? 22.925 7.782 -14.578 1.00 82.00 94 ILE A C 1
ATOM 805 O O . ILE A 1 94 ? 23.333 6.885 -13.841 1.00 82.00 94 ILE A O 1
ATOM 809 N N . LYS A 1 95 ? 23.756 8.612 -15.214 1.00 70.19 95 LYS A N 1
ATOM 810 C CA . LYS A 1 95 ? 25.215 8.437 -15.221 1.00 70.19 95 LYS A CA 1
ATOM 811 C C . LYS A 1 95 ? 25.937 9.054 -14.017 1.00 70.19 95 LYS A C 1
ATOM 813 O O . LYS A 1 95 ? 26.993 8.561 -13.636 1.00 70.19 95 LYS A O 1
ATOM 818 N N . SER A 1 96 ? 25.420 10.136 -13.428 1.00 72.50 96 SER A N 1
ATOM 819 C CA . SER A 1 96 ? 26.219 10.931 -12.471 1.00 72.50 96 SER A CA 1
ATOM 820 C C . SER A 1 96 ? 25.439 11.708 -11.402 1.00 72.50 96 SER A C 1
ATOM 822 O O . SER A 1 96 ? 26.039 12.125 -10.409 1.00 72.50 96 SER A O 1
ATOM 824 N N . ASN A 1 97 ? 24.117 11.873 -11.526 1.00 82.69 97 ASN A N 1
ATOM 825 C CA . ASN A 1 97 ? 23.329 12.610 -10.535 1.00 82.69 97 ASN A CA 1
ATOM 826 C C . ASN A 1 97 ? 22.890 11.708 -9.369 1.00 82.69 97 ASN A C 1
ATOM 828 O O . ASN A 1 97 ? 21.827 11.090 -9.399 1.00 82.69 97 ASN A O 1
ATOM 832 N N . LYS A 1 98 ? 23.707 11.660 -8.310 1.00 78.75 98 LYS A N 1
ATOM 833 C CA . LYS A 1 98 ? 23.417 10.853 -7.112 1.00 78.75 98 LYS A CA 1
ATOM 834 C C . LYS A 1 98 ? 22.091 11.231 -6.447 1.00 78.75 98 LYS A C 1
ATOM 836 O O . LYS A 1 98 ? 21.392 10.339 -5.985 1.00 78.75 98 LYS A O 1
ATOM 841 N N . HIS A 1 99 ? 21.732 12.516 -6.406 1.00 80.81 99 HIS A N 1
ATOM 842 C CA . HIS A 1 99 ? 20.474 12.956 -5.794 1.00 80.81 99 HIS A CA 1
ATOM 843 C C . HIS A 1 99 ? 19.257 12.442 -6.563 1.00 80.81 99 HIS A C 1
ATOM 845 O O . HIS A 1 99 ? 18.312 11.952 -5.948 1.00 80.81 99 HIS A O 1
ATOM 851 N N . GLU A 1 100 ? 19.309 12.478 -7.895 1.00 84.44 100 GLU A N 1
ATOM 852 C CA . GLU A 1 100 ? 18.253 11.907 -8.733 1.00 84.44 100 GLU A CA 1
ATOM 853 C C . GLU A 1 100 ? 18.151 10.388 -8.552 1.00 84.44 100 GLU A C 1
ATOM 855 O O . GLU A 1 100 ? 17.052 9.865 -8.375 1.00 84.44 100 GLU A O 1
ATOM 860 N N . ILE A 1 101 ? 19.289 9.684 -8.502 1.00 81.94 101 ILE A N 1
ATOM 861 C CA . ILE A 1 101 ? 19.318 8.240 -8.226 1.00 81.94 101 ILE A CA 1
ATOM 862 C C . ILE A 1 101 ? 18.637 7.937 -6.887 1.00 81.94 101 ILE A C 1
ATOM 864 O O . ILE A 1 101 ? 17.785 7.054 -6.827 1.00 81.94 101 ILE A O 1
ATOM 868 N N . TYR A 1 102 ? 18.962 8.674 -5.820 1.00 82.44 102 TYR A N 1
ATOM 869 C CA . TYR A 1 102 ? 18.344 8.452 -4.511 1.00 82.44 102 TYR A CA 1
ATOM 870 C C . TYR A 1 102 ? 16.838 8.711 -4.519 1.00 82.44 102 TYR A C 1
ATOM 872 O O . TYR A 1 102 ? 16.093 7.901 -3.977 1.00 82.44 102 TYR A O 1
ATOM 880 N N . ALA A 1 103 ? 16.379 9.790 -5.159 1.00 82.56 103 ALA A N 1
ATOM 881 C CA . ALA A 1 103 ? 14.952 10.084 -5.265 1.00 82.56 103 ALA A CA 1
ATOM 882 C C . ALA A 1 103 ? 14.193 8.956 -5.985 1.00 82.56 103 ALA A C 1
ATOM 884 O O . ALA A 1 103 ? 13.142 8.512 -5.517 1.00 82.56 103 ALA A O 1
ATOM 885 N N . ARG A 1 104 ? 14.759 8.429 -7.078 1.00 86.00 104 ARG A N 1
ATOM 886 C CA . ARG A 1 104 ? 14.170 7.302 -7.814 1.00 86.00 104 ARG A CA 1
ATOM 887 C C . ARG A 1 104 ? 14.211 5.997 -7.032 1.00 86.00 104 ARG A C 1
ATOM 889 O O . ARG A 1 104 ? 13.224 5.272 -7.035 1.00 86.00 104 ARG A O 1
ATOM 896 N N . ILE A 1 105 ? 15.296 5.707 -6.312 1.00 85.31 105 ILE A N 1
ATOM 897 C CA . ILE A 1 105 ? 15.363 4.539 -5.420 1.00 85.31 105 ILE A CA 1
ATOM 898 C C . ILE A 1 105 ? 14.283 4.633 -4.337 1.00 85.31 105 ILE A C 1
ATOM 900 O O . ILE A 1 105 ? 13.587 3.651 -4.092 1.00 85.31 105 ILE A O 1
ATOM 904 N N . SER A 1 106 ? 14.085 5.807 -3.731 1.00 84.38 106 SER A N 1
ATOM 905 C CA . SER A 1 106 ? 12.990 6.026 -2.780 1.00 84.38 106 SER A CA 1
ATOM 906 C C . SER A 1 106 ? 11.626 5.771 -3.423 1.00 84.38 106 SER A C 1
ATOM 908 O O . SER A 1 106 ? 10.784 5.111 -2.817 1.00 84.38 106 SER A O 1
ATOM 910 N N . LYS A 1 107 ? 11.418 6.221 -4.669 1.00 87.62 107 LYS A N 1
ATOM 911 C CA . LYS A 1 107 ? 10.177 5.972 -5.420 1.00 87.62 107 LYS A CA 1
ATOM 912 C C . LYS A 1 107 ? 9.968 4.483 -5.696 1.00 87.62 107 LYS A C 1
ATOM 914 O O . LYS A 1 107 ? 8.868 3.985 -5.486 1.00 87.62 107 LYS A O 1
ATOM 919 N N . VAL A 1 108 ? 11.014 3.762 -6.098 1.00 89.12 108 VAL A N 1
ATOM 920 C CA . VAL A 1 108 ? 10.978 2.303 -6.285 1.00 89.12 108 VAL A CA 1
ATOM 921 C C . VAL A 1 108 ? 10.642 1.594 -4.975 1.00 89.12 108 VAL A C 1
ATOM 923 O O . VAL A 1 108 ? 9.768 0.734 -4.969 1.00 89.12 108 VAL A O 1
ATOM 926 N N . ASN A 1 109 ? 11.266 1.976 -3.859 1.00 84.81 109 ASN A N 1
ATOM 927 C CA . ASN A 1 109 ? 10.976 1.395 -2.546 1.00 84.81 109 ASN A CA 1
ATOM 928 C C . ASN A 1 109 ? 9.512 1.606 -2.148 1.00 84.81 109 ASN A C 1
ATOM 930 O O . ASN A 1 109 ? 8.844 0.645 -1.771 1.00 84.81 109 ASN A O 1
ATOM 934 N N . PHE A 1 110 ? 8.996 2.826 -2.323 1.00 89.12 110 PHE A N 1
ATOM 935 C CA . PHE A 1 110 ? 7.580 3.128 -2.131 1.00 89.12 110 PHE A CA 1
ATOM 936 C C . PHE A 1 110 ? 6.684 2.237 -3.000 1.00 89.12 110 PHE A C 1
ATOM 938 O O . PHE A 1 110 ? 5.732 1.649 -2.496 1.00 89.12 110 PHE A O 1
ATOM 945 N N . LEU A 1 111 ? 6.991 2.097 -4.293 1.00 91.94 111 LEU A N 1
ATOM 946 C CA . LEU A 1 111 ? 6.192 1.287 -5.213 1.00 91.94 111 LEU A CA 1
ATOM 947 C C . LEU A 1 111 ? 6.237 -0.208 -4.862 1.00 91.94 111 LEU A C 1
ATOM 949 O O . LEU A 1 111 ? 5.218 -0.882 -4.979 1.00 91.94 111 LEU A O 1
ATOM 953 N N . ILE A 1 112 ? 7.376 -0.729 -4.393 1.00 89.50 112 ILE A N 1
ATOM 954 C CA . ILE A 1 112 ? 7.480 -2.105 -3.882 1.00 89.50 112 ILE A CA 1
ATOM 955 C C . ILE A 1 112 ? 6.609 -2.268 -2.635 1.00 89.50 112 ILE A C 1
ATOM 957 O O . ILE A 1 112 ? 5.830 -3.217 -2.558 1.00 89.50 112 ILE A O 1
ATOM 961 N N . GLU A 1 113 ? 6.718 -1.364 -1.660 1.00 87.12 113 GLU A N 1
ATOM 962 C CA . GLU A 1 113 ? 5.897 -1.417 -0.444 1.00 87.12 113 GLU A CA 1
ATOM 963 C C . GLU A 1 113 ? 4.407 -1.315 -0.769 1.00 87.12 113 GLU A C 1
ATOM 965 O O . GLU A 1 113 ? 3.604 -2.057 -0.205 1.00 87.12 113 GLU A O 1
ATOM 970 N N . LEU A 1 114 ? 4.045 -0.476 -1.738 1.00 91.12 114 LEU A N 1
ATOM 971 C CA . LEU A 1 114 ? 2.685 -0.352 -2.236 1.00 91.12 114 LEU A CA 1
ATOM 972 C C . LEU A 1 114 ? 2.209 -1.640 -2.918 1.00 91.12 114 LEU A C 1
ATOM 974 O O . LEU A 1 114 ? 1.121 -2.119 -2.613 1.00 91.12 114 LEU A O 1
ATOM 978 N N . PHE A 1 115 ? 3.022 -2.238 -3.793 1.00 92.31 115 PHE A N 1
ATOM 979 C CA . PHE A 1 115 ? 2.713 -3.505 -4.462 1.00 92.31 115 PHE A CA 1
ATOM 980 C C . PHE A 1 115 ? 2.429 -4.617 -3.442 1.00 92.31 115 PHE A C 1
ATOM 982 O O . PHE A 1 115 ? 1.426 -5.329 -3.521 1.00 92.31 115 PHE A O 1
ATOM 989 N N . ILE A 1 116 ? 3.292 -4.732 -2.433 1.00 88.19 116 ILE A N 1
ATOM 990 C CA . ILE A 1 116 ? 3.140 -5.686 -1.334 1.00 88.19 116 ILE A CA 1
ATOM 991 C C . ILE A 1 116 ? 1.926 -5.339 -0.458 1.00 88.19 116 ILE A C 1
ATOM 993 O O . ILE A 1 116 ? 1.207 -6.242 -0.024 1.00 88.19 116 ILE A O 1
ATOM 997 N N . GLY A 1 117 ? 1.661 -4.049 -0.242 1.00 86.81 117 GLY A N 1
ATOM 998 C CA . GLY A 1 117 ? 0.475 -3.537 0.436 1.00 86.81 117 GLY A CA 1
ATOM 999 C C . GLY A 1 117 ? -0.815 -3.960 -0.262 1.00 86.81 117 GLY A C 1
ATOM 1000 O O . GLY A 1 117 ? -1.709 -4.475 0.404 1.00 86.81 117 GLY A O 1
ATOM 1001 N N . PHE A 1 118 ? -0.891 -3.854 -1.591 1.00 89.31 118 PHE A N 1
ATOM 1002 C CA . PHE A 1 118 ? -2.032 -4.342 -2.372 1.00 89.31 118 PHE A CA 1
ATOM 1003 C C . PHE A 1 118 ? -2.230 -5.847 -2.198 1.00 89.31 118 PHE A C 1
ATOM 1005 O O . PHE A 1 118 ? -3.331 -6.272 -1.855 1.00 89.31 118 PHE A O 1
ATOM 1012 N N . ILE A 1 119 ? -1.168 -6.652 -2.322 1.00 86.38 119 ILE A N 1
ATOM 1013 C CA . ILE A 1 119 ? -1.270 -8.100 -2.080 1.00 86.38 119 ILE A CA 1
ATOM 1014 C C . ILE A 1 119 ? -1.784 -8.387 -0.669 1.00 86.38 119 ILE A C 1
ATOM 1016 O O . ILE A 1 119 ? -2.526 -9.342 -0.474 1.00 86.38 119 ILE A O 1
ATOM 1020 N N . ARG A 1 120 ? -1.399 -7.596 0.337 1.00 82.06 120 ARG A N 1
ATOM 1021 C CA . ARG A 1 120 ? -1.776 -7.852 1.730 1.00 82.06 120 ARG A CA 1
ATOM 1022 C C . ARG A 1 120 ? -3.167 -7.341 2.101 1.00 82.06 120 ARG A C 1
ATOM 1024 O O . ARG A 1 120 ? -3.837 -8.010 2.884 1.00 82.06 120 ARG A O 1
ATOM 1031 N N . PHE A 1 121 ? -3.567 -6.180 1.608 1.00 84.75 121 PHE A N 1
ATOM 1032 C CA . PHE A 1 121 ? -4.721 -5.451 2.128 1.00 84.75 121 PHE A CA 1
ATOM 1033 C C . PHE A 1 121 ? -5.841 -5.250 1.111 1.00 84.75 121 PHE A C 1
ATOM 1035 O O . PHE A 1 121 ? -6.912 -4.821 1.527 1.00 84.75 121 PHE A O 1
ATOM 1042 N N . ASP A 1 122 ? -5.655 -5.574 -0.175 1.00 84.12 122 ASP A N 1
ATOM 1043 C CA . ASP A 1 122 ? -6.785 -5.605 -1.106 1.00 84.12 122 ASP A CA 1
ATOM 1044 C C . ASP A 1 122 ? -7.575 -6.912 -0.915 1.00 84.12 122 ASP A C 1
ATOM 1046 O O . ASP A 1 122 ? -7.096 -7.984 -1.306 1.00 84.12 122 ASP A O 1
ATOM 1050 N N . PRO A 1 123 ? -8.790 -6.868 -0.338 1.00 74.88 123 PRO A N 1
ATOM 1051 C CA . PRO A 1 123 ? -9.588 -8.071 -0.132 1.00 74.88 123 PRO A CA 1
ATOM 1052 C C . PRO A 1 123 ? -9.912 -8.785 -1.452 1.00 74.88 123 PRO A C 1
ATOM 1054 O O . PRO A 1 123 ? -9.985 -10.014 -1.464 1.00 74.88 123 PRO A O 1
ATOM 1057 N N . ASN A 1 124 ? -10.035 -8.058 -2.570 1.00 77.31 124 ASN A N 1
ATOM 1058 C CA . ASN A 1 124 ? -10.349 -8.653 -3.872 1.00 77.31 124 ASN A CA 1
ATOM 1059 C C . ASN A 1 124 ? -9.242 -9.608 -4.329 1.00 77.31 124 ASN A C 1
ATOM 1061 O O . ASN A 1 124 ? -9.541 -10.680 -4.851 1.00 77.31 124 ASN A O 1
ATOM 1065 N N . LEU A 1 125 ? -7.975 -9.274 -4.059 1.00 78.81 125 LEU A N 1
ATOM 1066 C CA . LEU A 1 125 ? -6.855 -10.171 -4.338 1.00 78.81 125 LEU A CA 1
ATOM 1067 C C . LEU A 1 125 ? -6.957 -11.441 -3.485 1.00 78.81 125 LEU A C 1
ATOM 1069 O O . LEU A 1 125 ? -6.872 -12.545 -4.023 1.00 78.81 125 LEU A O 1
ATOM 1073 N N . TRP A 1 126 ? -7.239 -11.314 -2.184 1.00 72.44 126 TRP A N 1
ATOM 1074 C CA . TRP A 1 126 ? -7.328 -12.449 -1.254 1.00 72.44 126 TRP A CA 1
ATOM 1075 C C . TRP A 1 126 ? -8.457 -13.430 -1.542 1.00 72.44 126 TRP A C 1
ATOM 1077 O O . TRP A 1 126 ? -8.302 -14.624 -1.272 1.00 72.44 126 TRP A O 1
ATOM 1087 N N . PHE A 1 127 ? -9.575 -12.966 -2.099 1.00 71.00 127 PHE A N 1
ATOM 1088 C CA . PHE A 1 127 ? -10.651 -13.859 -2.527 1.00 71.00 127 PHE A CA 1
ATOM 1089 C C . PHE A 1 127 ? -10.248 -14.744 -3.713 1.00 71.00 127 PHE A C 1
ATOM 1091 O O . PHE A 1 127 ? -10.858 -15.793 -3.914 1.00 71.00 127 PHE A O 1
ATOM 1098 N N . THR A 1 128 ? -9.201 -14.372 -4.458 1.00 71.25 128 THR A N 1
ATOM 1099 C CA . THR A 1 128 ? -8.734 -15.111 -5.642 1.00 71.25 128 THR A CA 1
ATOM 1100 C C . THR A 1 128 ? -7.563 -16.062 -5.379 1.00 71.25 128 THR A C 1
ATOM 1102 O O . THR A 1 128 ? -7.293 -16.919 -6.220 1.00 71.25 128 THR A O 1
ATOM 1105 N N . ILE A 1 129 ? -6.905 -15.956 -4.218 1.00 68.44 129 ILE A N 1
ATOM 1106 C CA . ILE A 1 129 ? -5.782 -16.819 -3.819 1.00 68.44 129 ILE A CA 1
ATOM 1107 C C . ILE A 1 129 ? -6.301 -18.219 -3.444 1.00 68.44 129 ILE A C 1
ATOM 1109 O O . ILE A 1 129 ? -7.284 -18.349 -2.715 1.00 68.44 129 ILE A O 1
ATOM 1113 N N . SER A 1 130 ? -5.617 -19.279 -3.890 1.00 64.19 130 SER A N 1
ATOM 1114 C CA . SER A 1 130 ? -5.948 -20.666 -3.527 1.00 64.19 130 SER A CA 1
ATOM 1115 C C . SER A 1 130 ? -5.809 -20.932 -2.022 1.00 64.19 130 SER A C 1
ATOM 1117 O O . SER A 1 130 ? -4.857 -20.459 -1.398 1.00 64.19 130 SER A O 1
ATOM 1119 N N . ASP A 1 131 ? -6.664 -21.783 -1.450 1.00 62.53 131 ASP A N 1
ATOM 1120 C CA . ASP A 1 131 ? -6.663 -22.104 -0.009 1.00 62.53 131 ASP A CA 1
ATOM 1121 C C . ASP A 1 131 ? -5.308 -22.600 0.515 1.00 62.53 131 ASP A C 1
ATOM 1123 O O . ASP A 1 131 ? -4.861 -22.184 1.582 1.00 62.53 131 ASP A O 1
ATOM 1127 N N . SER A 1 132 ? -4.578 -23.376 -0.291 1.00 63.31 132 SER A N 1
ATOM 1128 C CA . SER A 1 132 ? -3.233 -23.877 0.034 1.00 63.31 132 SER A CA 1
ATOM 1129 C C . SER A 1 132 ? -2.168 -22.785 0.212 1.00 63.31 132 SER A C 1
ATOM 1131 O O . SER A 1 132 ? -1.137 -23.026 0.843 1.00 63.31 132 SER A O 1
ATOM 1133 N N . MET A 1 133 ? -2.399 -21.591 -0.340 1.00 61.53 133 MET A N 1
ATOM 1134 C CA . MET A 1 133 ? -1.543 -20.417 -0.162 1.00 61.53 133 MET A CA 1
ATOM 1135 C C . MET A 1 133 ? -1.999 -19.567 1.026 1.00 61.53 133 MET A C 1
ATOM 1137 O O . MET A 1 133 ? -1.151 -18.917 1.632 1.00 61.53 133 MET A O 1
ATOM 1141 N N . ARG A 1 134 ? -3.299 -19.596 1.378 1.00 60.75 134 ARG A N 1
ATOM 1142 C CA . ARG A 1 134 ? -3.882 -18.831 2.494 1.00 60.75 134 ARG A CA 1
ATOM 1143 C C . ARG A 1 134 ? -3.336 -19.287 3.849 1.00 60.75 134 ARG A C 1
ATOM 1145 O O . ARG A 1 134 ? -3.050 -18.448 4.704 1.00 60.75 134 ARG A O 1
ATOM 1152 N N . GLU A 1 135 ? -3.103 -20.585 4.017 1.00 52.56 135 GLU A N 1
ATOM 1153 C CA . GLU A 1 135 ? -2.585 -21.168 5.253 1.00 52.56 135 GLU A CA 1
ATOM 1154 C C . GLU A 1 135 ? -1.050 -21.112 5.343 1.00 52.56 135 GLU A C 1
ATOM 1156 O O . GLU A 1 135 ? -0.349 -21.902 4.706 1.00 52.56 135 GLU A O 1
ATOM 1161 N N . LYS A 1 136 ? -0.522 -20.197 6.175 1.00 44.69 136 LYS A N 1
ATOM 1162 C CA . LYS A 1 136 ? 0.603 -20.400 7.125 1.00 44.69 136 LYS A CA 1
ATOM 1163 C C . LYS A 1 136 ? 1.210 -19.072 7.612 1.00 44.69 136 LYS A C 1
ATOM 1165 O O . LYS A 1 136 ? 1.705 -18.288 6.808 1.00 44.69 136 LYS A O 1
ATOM 1170 N N . SER A 1 137 ? 1.322 -18.998 8.946 1.00 37.81 137 SER A N 1
ATOM 1171 C CA . SER A 1 137 ? 2.264 -18.242 9.801 1.00 37.81 137 SER A CA 1
ATOM 1172 C C . SER A 1 137 ? 1.730 -17.040 10.604 1.00 37.81 137 SER A C 1
ATOM 1174 O O . SER A 1 137 ? 1.007 -16.174 10.116 1.00 37.81 137 SER A O 1
ATOM 1176 N N . ASN A 1 138 ? 2.153 -17.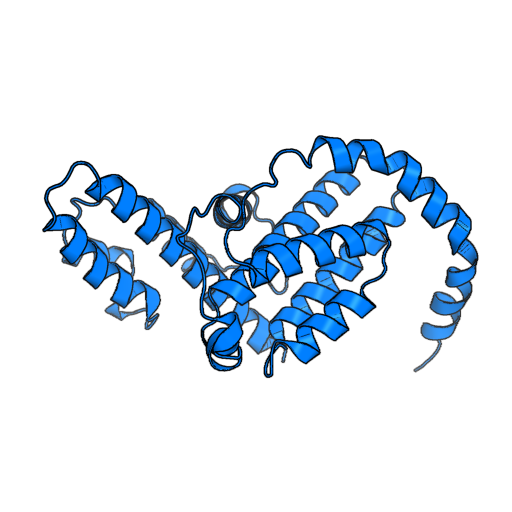016 11.876 1.00 39.50 138 ASN A N 1
ATOM 1177 C CA . ASN A 1 138 ? 2.031 -15.910 12.825 1.00 39.50 138 ASN A CA 1
ATOM 1178 C C . ASN A 1 138 ? 2.974 -14.759 12.433 1.00 39.50 138 ASN A C 1
ATOM 1180 O O . ASN A 1 138 ? 4.104 -14.973 11.990 1.00 39.50 138 ASN A O 1
ATOM 1184 N N . PHE A 1 139 ? 2.508 -13.522 12.596 1.00 49.97 139 PHE A N 1
ATOM 1185 C CA . PHE A 1 139 ? 3.047 -12.372 11.875 1.00 49.97 139 PHE A CA 1
ATOM 1186 C C . PHE A 1 139 ? 3.808 -11.350 12.739 1.00 49.97 139 PHE A C 1
ATOM 1188 O O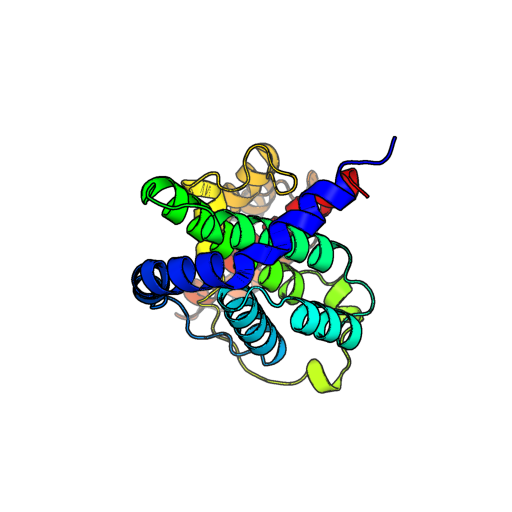 . PHE A 1 139 ? 3.418 -11.051 13.869 1.00 49.97 139 PHE A O 1
ATOM 1195 N N . VAL A 1 140 ? 4.851 -10.750 12.145 1.00 46.38 140 VAL A N 1
ATOM 1196 C CA . VAL A 1 140 ? 5.522 -9.519 12.595 1.00 46.38 140 VAL A CA 1
ATOM 1197 C C . VAL A 1 140 ? 5.596 -8.571 11.383 1.00 46.38 140 VAL A C 1
ATOM 1199 O O . VAL A 1 140 ? 6.259 -8.894 10.403 1.00 46.38 140 VAL A O 1
ATOM 1202 N N . MET A 1 141 ? 4.865 -7.446 11.418 1.00 51.00 141 MET A N 1
ATOM 1203 C CA . MET A 1 141 ? 4.848 -6.408 10.368 1.00 51.00 141 MET A CA 1
ATOM 1204 C C . MET A 1 141 ? 6.031 -5.468 10.593 1.00 51.00 141 MET A C 1
ATOM 1206 O O . MET A 1 141 ? 5.911 -4.590 11.435 1.00 51.00 141 MET A O 1
ATOM 1210 N N . THR A 1 142 ? 7.164 -5.630 9.912 1.00 51.31 142 THR A N 1
ATOM 1211 C CA . THR A 1 142 ? 8.255 -4.629 9.993 1.00 51.31 142 THR A CA 1
ATOM 1212 C C . THR A 1 142 ? 8.511 -3.898 8.682 1.00 51.31 142 THR A C 1
ATOM 1214 O O . THR A 1 142 ? 8.920 -2.747 8.699 1.00 51.31 142 THR A O 1
ATOM 1217 N N . SER A 1 143 ? 8.207 -4.513 7.543 1.00 51.84 143 SER A N 1
ATOM 1218 C CA . SER A 1 143 ? 8.662 -4.057 6.223 1.00 51.84 143 SER A CA 1
ATOM 1219 C C . SER A 1 143 ? 7.669 -3.210 5.414 1.00 51.84 143 SER A C 1
ATOM 1221 O O . SER A 1 143 ? 8.010 -2.796 4.317 1.00 51.84 143 SER A O 1
ATOM 1223 N N . ILE A 1 144 ? 6.458 -2.959 5.929 1.00 57.47 144 ILE A N 1
ATOM 1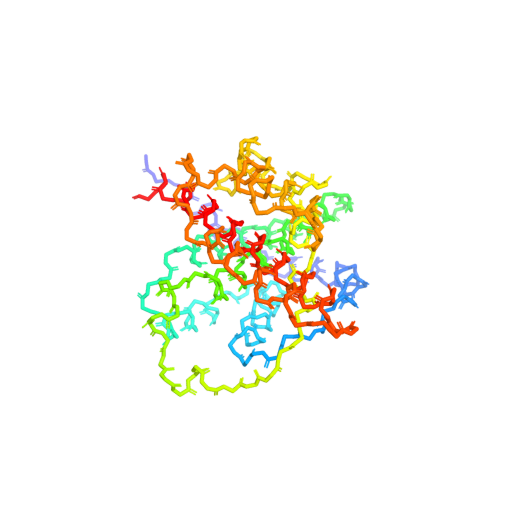224 C CA . ILE A 1 144 ? 5.489 -1.988 5.360 1.00 57.47 144 ILE A CA 1
ATOM 1225 C C . ILE A 1 144 ? 5.336 -0.773 6.304 1.00 57.47 144 ILE A C 1
ATOM 1227 O O . ILE A 1 144 ? 4.464 0.068 6.127 1.00 57.47 144 ILE A O 1
ATOM 1231 N N . ILE A 1 145 ? 6.145 -0.697 7.373 1.00 59.00 145 ILE A N 1
ATOM 1232 C CA . ILE A 1 145 ? 6.044 0.378 8.376 1.00 59.00 145 ILE A CA 1
ATOM 1233 C C . ILE A 1 145 ? 6.425 1.735 7.771 1.00 59.00 145 ILE A C 1
ATOM 1235 O O . ILE A 1 145 ? 5.937 2.757 8.238 1.00 59.00 145 ILE A O 1
ATOM 1239 N N . SER A 1 146 ? 7.276 1.766 6.744 1.00 70.94 146 SER A N 1
ATOM 1240 C CA . SER A 1 146 ? 7.745 3.009 6.129 1.00 70.94 146 SER A CA 1
ATOM 1241 C C . SER A 1 146 ? 6.738 3.648 5.176 1.00 70.94 146 SER A C 1
ATOM 1243 O O . SER A 1 146 ? 6.812 4.860 4.976 1.00 70.94 146 SER A O 1
ATOM 1245 N N . LEU A 1 147 ? 5.793 2.886 4.617 1.00 76.94 147 LEU A N 1
ATOM 1246 C CA . LEU A 1 147 ? 4.819 3.386 3.644 1.00 76.94 147 LEU A CA 1
ATOM 1247 C C . LEU A 1 147 ? 4.030 4.620 4.135 1.00 76.94 147 LEU A C 1
ATOM 1249 O O . LEU A 1 147 ? 3.975 5.594 3.380 1.00 76.94 147 LEU A O 1
ATOM 1253 N N . PRO A 1 148 ? 3.470 4.655 5.365 1.00 79.19 148 PRO A N 1
ATOM 1254 C CA . PRO A 1 148 ? 2.817 5.852 5.893 1.00 79.19 148 PRO A CA 1
ATOM 1255 C C . PRO A 1 148 ? 3.757 7.059 5.948 1.00 79.19 148 PRO A C 1
ATOM 1257 O O . PRO A 1 148 ? 3.423 8.098 5.389 1.00 79.19 148 PRO A O 1
ATOM 1260 N N . SER A 1 149 ? 4.965 6.916 6.504 1.00 77.88 149 SER A N 1
ATOM 1261 C CA . SER A 1 149 ? 5.945 8.012 6.567 1.00 77.88 149 SER A CA 1
ATOM 1262 C C . SER A 1 149 ? 6.356 8.505 5.175 1.00 77.88 149 SER A C 1
ATOM 1264 O O . SER A 1 149 ? 6.444 9.706 4.941 1.00 77.88 149 SER A O 1
ATOM 1266 N N . MET A 1 150 ? 6.539 7.609 4.198 1.00 78.12 150 MET A N 1
ATOM 1267 C CA . MET A 1 150 ? 6.838 7.984 2.805 1.00 78.12 150 MET A CA 1
ATOM 1268 C C . MET A 1 150 ? 5.734 8.841 2.164 1.00 78.12 150 MET A C 1
ATOM 1270 O O . MET A 1 150 ? 6.025 9.706 1.337 1.00 78.12 150 MET A O 1
ATOM 1274 N N . ILE A 1 151 ? 4.475 8.614 2.539 1.00 79.44 151 ILE A N 1
ATOM 1275 C CA . ILE A 1 151 ? 3.318 9.369 2.043 1.00 79.44 151 ILE A CA 1
ATOM 1276 C C . ILE A 1 151 ? 3.153 10.685 2.810 1.00 79.44 151 ILE A C 1
ATOM 1278 O O . ILE A 1 151 ? 2.973 11.730 2.190 1.00 79.44 151 ILE A O 1
ATOM 1282 N N . ILE A 1 152 ? 3.207 10.633 4.143 1.00 76.44 152 ILE A N 1
ATOM 1283 C CA . ILE A 1 152 ? 2.894 11.759 5.031 1.00 76.44 152 ILE A CA 1
ATOM 1284 C C . ILE A 1 152 ? 4.039 12.772 5.073 1.00 76.44 152 ILE A C 1
ATOM 1286 O O . ILE A 1 152 ? 3.786 13.970 4.958 1.00 76.44 152 ILE A O 1
ATOM 1290 N N . ASP A 1 153 ? 5.275 12.293 5.226 1.00 71.31 153 ASP A N 1
ATOM 1291 C CA . ASP A 1 153 ? 6.438 13.137 5.514 1.00 71.31 153 ASP A CA 1
ATOM 1292 C C . ASP A 1 153 ? 7.224 13.499 4.249 1.00 71.31 153 ASP A C 1
ATOM 1294 O O . ASP A 1 153 ? 7.835 14.564 4.176 1.00 71.31 153 ASP A O 1
ATOM 1298 N N . TYR A 1 154 ? 7.211 12.619 3.241 1.00 68.62 154 TYR A N 1
ATOM 1299 C CA . TYR A 1 154 ? 8.019 12.774 2.025 1.00 68.62 154 TYR A CA 1
ATOM 1300 C C . TYR A 1 154 ? 7.204 13.091 0.763 1.00 68.62 154 TYR A C 1
ATOM 1302 O O . TYR A 1 154 ? 7.797 13.244 -0.305 1.00 68.62 154 TYR A O 1
ATOM 1310 N N . GLU A 1 155 ? 5.871 13.180 0.870 1.00 79.00 155 GLU A N 1
ATOM 1311 C CA . GLU A 1 155 ? 4.935 13.495 -0.226 1.00 79.00 155 GLU A CA 1
ATOM 1312 C C . GLU A 1 155 ? 5.214 12.707 -1.524 1.00 79.00 155 GLU A C 1
ATOM 1314 O O . GLU A 1 155 ? 4.994 13.197 -2.635 1.00 79.00 155 GLU A O 1
ATOM 1319 N N . ILE A 1 156 ? 5.707 11.464 -1.414 1.00 80.25 156 ILE A N 1
ATOM 1320 C CA . ILE A 1 156 ? 6.271 10.732 -2.560 1.00 80.25 156 ILE A CA 1
ATOM 1321 C C . ILE A 1 156 ? 5.234 10.424 -3.651 1.00 80.25 156 ILE A C 1
ATOM 1323 O O . ILE A 1 156 ? 5.585 10.086 -4.784 1.00 80.25 156 ILE A O 1
ATOM 1327 N N . THR A 1 157 ? 3.948 10.525 -3.318 1.00 82.75 157 THR A N 1
ATOM 1328 C CA . THR A 1 157 ? 2.797 10.268 -4.190 1.00 82.75 157 THR A CA 1
ATOM 1329 C C . THR A 1 157 ? 2.278 11.500 -4.926 1.00 82.75 157 THR A C 1
ATOM 1331 O O . THR A 1 157 ? 1.486 11.339 -5.857 1.00 82.75 157 THR A O 1
ATOM 1334 N N . LYS A 1 158 ? 2.719 12.705 -4.555 1.00 83.38 158 LYS A N 1
ATOM 1335 C CA . LYS A 1 158 ? 2.168 13.964 -5.066 1.00 83.38 158 LYS A CA 1
ATOM 1336 C C . LYS A 1 158 ? 2.286 14.074 -6.582 1.00 83.38 158 LYS A C 1
ATOM 1338 O O . LYS A 1 158 ? 3.335 13.763 -7.148 1.00 83.38 158 LYS A O 1
ATOM 1343 N N . ASN A 1 159 ? 1.223 14.546 -7.236 1.00 82.19 159 ASN A N 1
ATOM 1344 C CA . ASN A 1 159 ? 1.144 14.691 -8.698 1.00 82.19 159 ASN A CA 1
ATOM 1345 C C . ASN A 1 159 ? 1.333 13.370 -9.473 1.00 82.19 159 ASN A C 1
ATOM 1347 O O . ASN A 1 159 ? 1.770 13.377 -10.625 1.00 82.19 159 ASN A O 1
ATOM 1351 N N . THR A 1 160 ? 1.032 12.226 -8.856 1.00 87.44 160 THR A N 1
ATOM 1352 C CA . THR A 1 160 ? 1.069 10.919 -9.527 1.00 87.44 160 THR A CA 1
ATOM 1353 C C . THR A 1 160 ? -0.299 10.249 -9.493 1.00 87.44 160 THR A C 1
ATOM 1355 O O . THR A 1 160 ? -1.186 10.658 -8.754 1.00 87.44 160 THR A O 1
ATOM 1358 N N . ILE A 1 161 ? -0.476 9.166 -10.250 1.00 89.00 161 ILE A N 1
ATOM 1359 C CA . ILE A 1 161 ? -1.703 8.349 -10.204 1.00 89.00 161 ILE A CA 1
ATOM 1360 C C . ILE A 1 161 ? -1.949 7.693 -8.829 1.00 89.00 161 ILE A C 1
ATOM 1362 O O . ILE A 1 161 ? -3.028 7.165 -8.576 1.00 89.00 161 ILE A O 1
ATOM 1366 N N . PHE A 1 162 ? -0.954 7.736 -7.936 1.00 92.94 162 PHE A N 1
ATOM 1367 C CA . PHE A 1 162 ? -1.013 7.220 -6.568 1.00 92.94 162 PHE A CA 1
ATOM 1368 C C . PHE A 1 162 ? -1.286 8.318 -5.525 1.00 92.94 162 PHE A C 1
ATOM 1370 O O . PHE A 1 162 ? -1.138 8.059 -4.334 1.00 92.94 162 PHE A O 1
ATOM 1377 N N . ASP A 1 163 ? -1.614 9.544 -5.949 1.00 90.69 163 ASP A N 1
ATOM 1378 C CA . ASP A 1 163 ? -1.705 10.705 -5.057 1.00 90.69 163 ASP A CA 1
ATOM 1379 C C . ASP A 1 163 ? -2.837 10.594 -4.032 1.00 90.69 163 ASP A C 1
ATOM 1381 O O . ASP A 1 163 ? -3.977 10.321 -4.388 1.00 90.69 163 ASP A O 1
ATOM 1385 N N . ILE A 1 164 ? -2.540 10.838 -2.758 1.00 89.75 164 ILE A N 1
ATOM 1386 C CA . ILE A 1 164 ? -3.520 10.818 -1.670 1.00 89.75 164 ILE A CA 1
ATOM 1387 C C . ILE A 1 164 ? -3.891 12.266 -1.370 1.00 89.75 164 ILE A C 1
ATOM 1389 O O . ILE A 1 164 ? -3.047 13.064 -0.967 1.00 89.75 164 ILE A O 1
ATOM 1393 N N . ASN A 1 165 ? -5.162 12.615 -1.576 1.00 90.06 165 ASN A N 1
ATOM 1394 C CA . ASN A 1 165 ? -5.610 13.999 -1.433 1.00 90.06 165 ASN A CA 1
ATOM 1395 C C . ASN A 1 165 ? -5.624 14.458 0.039 1.00 90.06 165 ASN A C 1
ATOM 1397 O O . ASN A 1 165 ? -5.482 13.660 0.965 1.00 90.06 165 ASN A O 1
ATOM 1401 N N . LEU A 1 166 ? -5.824 15.759 0.265 1.00 89.62 166 LEU A N 1
ATOM 1402 C CA . LEU A 1 166 ? -5.768 16.348 1.608 1.00 89.62 166 LEU A CA 1
ATOM 1403 C C . LEU A 1 166 ? -6.794 15.754 2.586 1.00 89.62 166 LEU A C 1
ATOM 1405 O O . LEU A 1 166 ? -6.462 15.543 3.752 1.00 89.62 166 LEU A O 1
ATOM 1409 N N . ASP A 1 167 ? -8.007 15.445 2.126 1.00 90.25 167 ASP A N 1
ATOM 1410 C CA . ASP A 1 167 ? -9.051 14.858 2.974 1.00 90.25 167 ASP A CA 1
ATOM 1411 C C . ASP A 1 167 ? -8.700 13.419 3.375 1.00 90.25 167 ASP A C 1
ATOM 1413 O O . ASP A 1 167 ? -8.841 13.027 4.534 1.00 90.25 167 ASP A O 1
ATOM 1417 N N . GLN A 1 168 ? -8.169 12.639 2.435 1.00 91.75 168 GLN A N 1
ATOM 1418 C CA . GLN A 1 168 ? -7.672 11.287 2.675 1.00 91.75 168 GLN A CA 1
ATOM 1419 C C . GLN A 1 168 ? -6.456 11.295 3.614 1.00 91.75 168 GLN A C 1
ATOM 1421 O O . GLN A 1 168 ? -6.383 10.498 4.552 1.00 91.75 168 GLN A O 1
ATOM 1426 N N . LEU A 1 169 ? -5.529 12.235 3.421 1.00 90.50 169 LEU A N 1
ATOM 1427 C CA . LEU A 1 169 ? -4.366 12.415 4.286 1.00 90.50 169 LEU A CA 1
ATOM 1428 C C . LEU A 1 169 ? -4.781 12.811 5.709 1.00 90.50 169 LEU A C 1
ATOM 1430 O O . LEU A 1 169 ? -4.190 12.338 6.679 1.00 90.50 169 LEU A O 1
ATOM 1434 N N . LYS A 1 170 ? -5.825 13.636 5.850 1.00 91.25 170 LYS A N 1
ATOM 1435 C CA . LYS A 1 170 ? -6.400 13.991 7.151 1.00 91.25 170 LYS A CA 1
ATOM 1436 C C . LYS A 1 170 ? -6.915 12.757 7.893 1.00 91.25 170 LYS A C 1
ATOM 1438 O O . LYS A 1 170 ? -6.677 12.652 9.090 1.00 91.25 170 LYS A O 1
ATOM 1443 N N . ILE A 1 171 ? -7.545 11.801 7.206 1.00 92.75 171 ILE A N 1
ATOM 1444 C CA . ILE A 1 171 ? -7.980 10.534 7.823 1.00 92.75 171 ILE A CA 1
ATOM 1445 C C . ILE A 1 171 ? -6.777 9.743 8.356 1.00 92.75 171 ILE A C 1
ATOM 1447 O O . ILE A 1 171 ? -6.823 9.257 9.485 1.00 92.75 171 ILE A O 1
ATOM 1451 N N . ILE A 1 172 ? -5.691 9.645 7.580 1.00 91.94 172 ILE A N 1
ATOM 1452 C CA . ILE A 1 172 ? -4.465 8.942 7.998 1.00 91.94 172 ILE A CA 1
ATOM 1453 C C . ILE A 1 172 ? -3.853 9.605 9.239 1.00 91.94 172 ILE A C 1
ATOM 1455 O O . ILE A 1 172 ? -3.595 8.927 10.230 1.00 91.94 172 ILE A O 1
ATOM 1459 N N . LYS A 1 173 ? -3.695 10.933 9.224 1.00 90.50 173 LYS A N 1
ATOM 1460 C CA . LYS A 1 173 ? -3.171 11.695 10.370 1.00 90.50 173 LYS A CA 1
ATOM 1461 C C . LYS A 1 173 ? -4.067 11.572 11.601 1.00 90.50 173 LYS A C 1
ATOM 1463 O O . LYS A 1 173 ? -3.575 11.444 12.719 1.00 90.50 173 LYS A O 1
ATOM 1468 N N . ASN A 1 174 ? -5.384 11.568 11.400 1.00 93.50 174 ASN A N 1
ATOM 1469 C CA . ASN A 1 174 ? -6.329 11.378 12.490 1.00 93.50 174 ASN A CA 1
ATOM 1470 C C . ASN A 1 174 ? -6.163 9.993 13.121 1.00 93.50 174 ASN A C 1
ATOM 1472 O O . ASN A 1 174 ? -6.113 9.939 14.344 1.00 93.50 174 ASN A O 1
ATOM 1476 N N . LEU A 1 175 ? -5.993 8.922 12.329 1.00 92.69 175 LEU A N 1
ATOM 1477 C CA . LEU A 1 175 ? -5.690 7.573 12.833 1.00 92.69 175 LEU A CA 1
ATOM 1478 C C . LEU A 1 175 ? -4.398 7.531 13.664 1.00 92.69 175 LEU A C 1
ATOM 1480 O O . LEU A 1 175 ? -4.407 6.940 14.740 1.00 92.69 175 LEU A O 1
ATOM 1484 N N . GLU A 1 176 ? -3.314 8.161 13.199 1.00 89.81 176 GLU A N 1
ATOM 1485 C CA . GLU A 1 176 ? -2.037 8.217 13.939 1.00 89.81 176 GLU A CA 1
ATOM 1486 C C . GLU A 1 176 ? -2.143 8.981 15.263 1.00 89.81 176 GLU A C 1
ATOM 1488 O O . GLU A 1 176 ? -1.422 8.679 16.210 1.00 89.81 176 GLU A O 1
ATOM 1493 N N . SER A 1 177 ? -3.051 9.956 15.341 1.00 90.69 177 SER A N 1
ATOM 1494 C CA . SER A 1 177 ? -3.259 10.787 16.533 1.00 90.69 177 SER A CA 1
ATOM 1495 C C . SER A 1 177 ? -4.174 10.171 17.598 1.00 90.69 177 SER A C 1
ATOM 1497 O O . SER A 1 177 ? -4.412 10.804 18.631 1.00 90.69 177 SER A O 1
ATOM 1499 N N . LEU A 1 178 ? -4.763 9.000 17.335 1.00 91.88 178 LEU A N 1
ATOM 1500 C CA . LEU A 1 178 ? -5.682 8.359 18.273 1.00 91.88 178 LEU A CA 1
ATOM 1501 C C . LEU A 1 178 ? -4.930 7.716 19.431 1.00 91.88 178 LEU A C 1
ATOM 1503 O O . LEU A 1 178 ? -3.915 7.048 19.235 1.00 91.88 178 LEU A O 1
ATOM 1507 N N . ASN A 1 179 ? -5.508 7.824 20.623 1.00 90.25 179 ASN A N 1
ATOM 1508 C CA . ASN A 1 179 ? -5.056 7.073 21.787 1.00 90.25 179 ASN A CA 1
ATOM 1509 C C . ASN A 1 179 ? -6.014 5.922 22.091 1.00 90.25 179 ASN A C 1
ATOM 1511 O O . ASN A 1 179 ? -7.201 5.969 21.761 1.00 90.25 179 ASN A O 1
ATOM 1515 N N . LEU A 1 180 ? -5.499 4.894 22.769 1.00 89.44 180 LEU A N 1
ATOM 1516 C CA . LEU A 1 180 ? -6.317 3.773 23.237 1.00 89.44 180 LEU A CA 1
ATOM 1517 C C . LEU A 1 180 ? -7.457 4.253 24.151 1.00 89.44 180 LEU A C 1
ATOM 1519 O O . LEU A 1 180 ? -8.574 3.740 24.071 1.00 89.44 180 LEU A O 1
ATOM 1523 N N . ASP A 1 181 ? -7.177 5.265 24.970 1.00 89.69 181 ASP A N 1
ATOM 1524 C CA . ASP A 1 181 ? -8.117 5.791 25.955 1.00 89.69 181 ASP A CA 1
ATOM 1525 C C . ASP A 1 181 ? -9.164 6.742 25.364 1.00 89.69 181 ASP A C 1
ATOM 1527 O O . ASP A 1 181 ? -10.182 6.953 26.021 1.00 89.69 181 ASP A O 1
ATOM 1531 N N . ASP A 1 182 ? -8.971 7.244 24.133 1.00 90.69 182 ASP A N 1
ATOM 1532 C CA . ASP A 1 182 ? -9.924 8.145 23.467 1.00 90.69 182 ASP A CA 1
ATOM 1533 C C . ASP A 1 182 ? -11.340 7.533 23.494 1.00 90.69 182 ASP A C 1
ATOM 1535 O O . ASP A 1 182 ? -11.525 6.334 23.250 1.00 90.69 182 ASP A O 1
ATOM 1539 N N . ASP A 1 183 ? -12.354 8.345 23.782 1.00 91.44 183 ASP A N 1
ATOM 1540 C CA . ASP A 1 183 ? -13.745 7.885 23.812 1.00 91.44 183 ASP A CA 1
ATOM 1541 C C . ASP A 1 183 ? -14.261 7.541 22.410 1.00 91.44 183 ASP A C 1
ATOM 1543 O O . ASP A 1 183 ? -13.804 8.093 21.405 1.00 91.44 183 ASP A O 1
ATOM 1547 N N . SER A 1 184 ? -15.222 6.615 22.328 1.00 89.25 184 SER A N 1
ATOM 1548 C CA . SER A 1 184 ? -15.761 6.126 21.051 1.00 89.25 184 SER A CA 1
ATOM 1549 C C . SER A 1 184 ? -16.316 7.256 20.180 1.00 89.25 184 SER A C 1
ATOM 1551 O O . SER A 1 184 ? -15.990 7.324 18.999 1.00 89.25 184 SER A O 1
ATOM 1553 N N . GLU A 1 185 ? -17.064 8.190 20.769 1.00 90.44 185 GLU A N 1
ATOM 1554 C CA . GLU A 1 185 ? -17.637 9.340 20.059 1.00 90.44 185 GLU A CA 1
ATOM 1555 C C . GLU A 1 185 ? -16.547 10.252 19.467 1.00 90.44 185 GLU A C 1
ATOM 1557 O O . GLU A 1 185 ? -16.624 10.654 18.304 1.00 90.44 185 GLU A O 1
ATOM 1562 N N . ILE A 1 186 ? -15.470 10.503 20.224 1.00 91.12 186 ILE A N 1
ATOM 1563 C CA . ILE A 1 186 ? -14.320 11.298 19.766 1.00 91.12 186 ILE A CA 1
ATOM 1564 C C . ILE A 1 186 ? -13.624 10.601 18.594 1.00 91.12 186 ILE A C 1
ATOM 1566 O O . ILE A 1 186 ? -13.270 11.247 17.603 1.00 91.12 186 ILE A O 1
ATOM 1570 N N . VAL A 1 187 ? -13.427 9.284 18.686 1.00 91.56 187 VAL A N 1
ATOM 1571 C CA . VAL A 1 187 ? -12.822 8.482 17.614 1.00 91.56 187 VAL A CA 1
ATOM 1572 C C . VAL A 1 187 ? -13.687 8.532 16.354 1.00 91.56 187 VAL A C 1
ATOM 1574 O O . VAL A 1 187 ? -13.176 8.815 15.269 1.00 91.56 187 VAL A O 1
ATOM 1577 N N . GLU A 1 188 ? -14.994 8.309 16.482 1.00 90.94 188 GLU A N 1
ATOM 1578 C CA . GLU A 1 188 ? -15.931 8.325 15.357 1.00 90.94 188 GLU A CA 1
ATOM 1579 C C . GLU A 1 188 ? -15.978 9.688 14.663 1.00 90.94 188 GLU A C 1
ATOM 1581 O O . GLU A 1 188 ? -15.986 9.752 13.428 1.00 90.94 188 GLU A O 1
ATOM 1586 N N . GLN A 1 189 ? -15.941 10.772 15.442 1.00 90.75 189 GLN A N 1
ATOM 1587 C CA . GLN A 1 189 ? -15.896 12.137 14.930 1.00 90.75 189 GLN A CA 1
ATOM 1588 C C . GLN A 1 189 ? -14.572 12.434 14.215 1.00 90.75 189 GLN A C 1
ATOM 1590 O O . GLN A 1 189 ? -14.589 12.929 13.086 1.00 90.75 189 GLN A O 1
ATOM 1595 N N . LYS A 1 190 ? -13.421 12.105 14.825 1.00 90.94 190 LYS A N 1
ATOM 1596 C CA . LYS A 1 190 ? -12.092 12.298 14.213 1.00 90.94 190 LYS A CA 1
ATOM 1597 C C . LYS A 1 190 ? -11.968 11.530 12.896 1.00 90.94 190 LYS A C 1
ATOM 1599 O O . LYS A 1 190 ? -11.430 12.059 11.925 1.00 90.94 190 LYS A O 1
ATOM 1604 N N . LEU A 1 191 ? -12.464 10.296 12.839 1.00 89.75 191 LEU A N 1
ATOM 1605 C CA . LEU A 1 191 ? -12.394 9.461 11.636 1.00 89.75 191 LEU A CA 1
ATOM 1606 C C . LEU A 1 191 ? -13.503 9.770 10.618 1.00 89.75 191 LEU A C 1
ATOM 1608 O O . LEU A 1 191 ? -13.435 9.315 9.473 1.00 89.75 191 LEU A O 1
ATOM 1612 N N . GLY A 1 192 ? -14.509 10.556 11.011 1.00 87.44 192 GLY A N 1
ATOM 1613 C CA . GLY A 1 192 ? -15.670 10.859 10.183 1.00 87.44 192 GLY A CA 1
ATOM 1614 C C . GLY A 1 192 ? -16.413 9.589 9.774 1.00 87.44 192 GLY A C 1
ATOM 1615 O O . GLY A 1 192 ? -16.737 9.432 8.606 1.00 87.44 192 GLY A O 1
ATOM 1616 N N . ILE A 1 193 ? -16.652 8.649 10.693 1.00 84.44 193 ILE A N 1
ATOM 1617 C CA . ILE A 1 193 ? -17.235 7.327 10.369 1.00 84.44 193 ILE A CA 1
ATOM 1618 C C . ILE A 1 193 ? -18.604 7.439 9.683 1.00 84.44 193 ILE A C 1
ATOM 1620 O O . ILE A 1 193 ? -18.948 6.627 8.823 1.00 84.44 193 ILE A O 1
ATOM 1624 N N . TYR A 1 194 ? -19.380 8.456 10.049 1.00 74.81 194 TYR A N 1
ATOM 1625 C CA . TYR A 1 194 ? -20.707 8.703 9.487 1.00 74.81 194 TYR A CA 1
ATOM 1626 C C . TYR A 1 194 ? -20.663 9.367 8.107 1.00 74.81 194 TYR A C 1
ATOM 1628 O O . TYR A 1 194 ? -21.587 9.195 7.317 1.00 74.81 194 TYR A O 1
ATOM 1636 N N . THR A 1 195 ? -19.593 10.104 7.798 1.00 80.44 195 THR A N 1
ATOM 1637 C CA . THR A 1 195 ? -19.399 10.752 6.492 1.00 80.44 195 THR A CA 1
ATOM 1638 C C . THR A 1 195 ? -18.628 9.859 5.520 1.00 80.44 195 THR A C 1
ATOM 1640 O O . THR A 1 195 ? -18.902 9.854 4.323 1.00 80.44 195 THR A O 1
ATOM 1643 N N . ASN A 1 196 ? -17.696 9.060 6.035 1.00 76.06 196 ASN A N 1
ATOM 1644 C CA . ASN A 1 196 ? -16.808 8.190 5.283 1.00 76.06 196 ASN A CA 1
ATOM 1645 C C . ASN A 1 196 ? -17.228 6.725 5.445 1.00 76.06 196 ASN A C 1
ATOM 1647 O O . ASN A 1 196 ? -16.997 6.103 6.481 1.00 76.06 196 ASN A O 1
ATOM 1651 N N . ASN A 1 197 ? -17.778 6.117 4.394 1.00 82.06 197 ASN A N 1
ATOM 1652 C CA . ASN A 1 197 ? -18.237 4.726 4.446 1.00 82.06 197 ASN A CA 1
ATOM 1653 C C . ASN A 1 197 ? -17.112 3.696 4.196 1.00 82.06 197 ASN A C 1
ATOM 1655 O O . ASN A 1 197 ? -17.276 2.758 3.416 1.00 82.06 197 ASN A O 1
ATOM 1659 N N . TYR A 1 198 ? -15.954 3.864 4.842 1.00 91.19 198 TYR A N 1
ATOM 1660 C CA . TYR A 1 198 ? -14.835 2.926 4.722 1.00 91.19 198 TYR A CA 1
ATOM 1661 C C . TYR A 1 198 ? -14.931 1.823 5.781 1.00 91.19 198 TYR A C 1
ATOM 1663 O O . TYR A 1 198 ? -14.819 2.080 6.981 1.00 91.19 198 TYR A O 1
ATOM 1671 N N . LEU A 1 199 ? -15.092 0.573 5.336 1.00 90.56 199 LEU A N 1
ATOM 1672 C CA . LEU A 1 199 ? -15.196 -0.593 6.222 1.00 90.56 199 LEU A CA 1
ATOM 1673 C C . LEU A 1 199 ? -14.021 -0.725 7.217 1.00 90.56 199 LEU A C 1
ATOM 1675 O O . LEU A 1 199 ? -14.300 -0.992 8.388 1.00 90.56 199 LEU A O 1
ATOM 1679 N N . PRO A 1 200 ? -12.743 -0.493 6.841 1.00 92.50 200 PRO A N 1
ATOM 1680 C CA . PRO A 1 200 ? -11.639 -0.597 7.797 1.00 92.50 200 PRO A CA 1
ATOM 1681 C C . PRO A 1 200 ? -11.754 0.350 8.992 1.00 92.50 200 PRO A C 1
ATOM 1683 O O . PRO A 1 200 ? -11.363 -0.027 10.092 1.00 92.50 200 PRO A O 1
ATOM 1686 N N . LEU A 1 201 ? -12.326 1.546 8.813 1.00 94.56 201 LEU A N 1
ATOM 1687 C CA . LEU A 1 201 ? -12.509 2.493 9.915 1.00 94.56 201 LEU A CA 1
ATOM 1688 C C . LEU A 1 201 ? -13.589 2.010 10.896 1.00 94.56 201 LEU A C 1
ATOM 1690 O O . LEU A 1 201 ? -13.403 2.087 12.106 1.00 94.56 201 LEU A O 1
ATOM 1694 N N . LYS A 1 202 ? -14.683 1.428 10.389 1.00 91.88 202 LYS A N 1
ATOM 1695 C CA . LYS A 1 202 ? -15.731 0.820 11.230 1.00 91.88 202 LYS A CA 1
ATOM 1696 C C . LYS A 1 202 ? -15.188 -0.364 12.031 1.00 91.88 202 LYS A C 1
ATOM 1698 O O . LYS A 1 202 ? -15.419 -0.466 13.233 1.00 91.88 202 LYS A O 1
ATOM 1703 N N . MET A 1 203 ? -14.415 -1.229 11.373 1.00 92.19 203 MET A N 1
ATOM 1704 C CA . MET A 1 203 ? -13.754 -2.362 12.026 1.00 92.19 203 MET A CA 1
ATOM 1705 C C . MET A 1 203 ? -12.712 -1.907 13.052 1.00 92.19 203 MET A C 1
ATOM 1707 O O . MET A 1 203 ? -12.565 -2.544 14.093 1.00 92.19 203 MET A O 1
ATOM 1711 N N . PHE A 1 204 ? -12.007 -0.804 12.789 1.00 93.81 204 PHE A N 1
ATOM 1712 C CA . PHE A 1 204 ? -11.081 -0.200 13.742 1.00 93.81 204 PHE A CA 1
ATOM 1713 C C . PHE A 1 204 ? -11.792 0.208 15.037 1.00 93.81 204 PHE A C 1
ATOM 1715 O O . PHE A 1 204 ? -11.328 -0.185 16.105 1.00 93.81 204 PHE A O 1
ATOM 1722 N N . CYS A 1 205 ? -12.924 0.919 14.956 1.00 92.62 205 CYS A N 1
ATOM 1723 C CA . CYS A 1 205 ? -13.682 1.328 16.143 1.00 92.62 205 CYS A CA 1
ATOM 1724 C C . CYS A 1 205 ? -14.100 0.119 16.993 1.00 92.62 205 CYS A C 1
ATOM 1726 O O . CYS A 1 205 ? -13.860 0.106 18.196 1.00 92.62 205 CYS A O 1
ATOM 1728 N N . LEU A 1 206 ? -14.636 -0.932 16.362 1.00 90.81 206 LEU A N 1
ATOM 1729 C CA . LEU A 1 206 ? -15.034 -2.160 17.060 1.00 90.81 206 LEU A CA 1
ATOM 1730 C C . LEU A 1 206 ? -13.845 -2.853 17.742 1.00 90.81 206 LEU A C 1
ATOM 1732 O O . LEU A 1 206 ? -13.913 -3.201 18.919 1.00 90.81 206 LEU A O 1
ATOM 1736 N N . ASN A 1 207 ? -12.738 -3.031 17.017 1.00 89.69 207 ASN A N 1
ATOM 1737 C CA . ASN A 1 207 ? -11.556 -3.713 17.545 1.00 89.69 207 ASN A CA 1
ATOM 1738 C C . ASN A 1 207 ? -10.864 -2.910 18.654 1.00 89.69 207 ASN A C 1
ATOM 1740 O O . ASN A 1 207 ? -10.322 -3.506 19.583 1.00 89.69 207 ASN A O 1
ATOM 1744 N N . LYS A 1 208 ? -10.889 -1.574 18.585 1.00 90.75 208 LYS A N 1
ATOM 1745 C CA . LYS A 1 208 ? -10.358 -0.709 19.643 1.00 90.75 208 LYS A CA 1
ATOM 1746 C C . LYS A 1 208 ? -11.081 -0.958 20.966 1.00 90.75 208 LYS A C 1
ATOM 1748 O O . LYS A 1 208 ? -10.411 -1.109 21.984 1.00 90.75 208 LYS A O 1
ATOM 1753 N N . GLU A 1 209 ? -12.410 -1.040 20.956 1.00 89.31 209 GLU A N 1
ATOM 1754 C CA . GLU A 1 209 ? -13.183 -1.275 22.182 1.00 89.31 209 GLU A CA 1
ATOM 1755 C C . GLU A 1 209 ? -12.894 -2.652 22.789 1.00 89.31 209 GLU A C 1
ATOM 1757 O O . GLU A 1 209 ? -12.733 -2.768 24.002 1.00 89.31 209 GLU A O 1
ATOM 1762 N N . ILE A 1 210 ? -12.709 -3.680 21.954 1.00 88.12 210 ILE A N 1
ATOM 1763 C CA . ILE A 1 210 ? -12.275 -5.007 22.417 1.00 88.12 210 ILE A CA 1
ATOM 1764 C C . ILE A 1 210 ? -10.914 -4.912 23.127 1.00 88.12 210 ILE A C 1
ATOM 1766 O O . ILE A 1 210 ? -10.766 -5.386 24.252 1.00 88.12 210 ILE A O 1
ATOM 1770 N N . ILE A 1 211 ? -9.934 -4.243 22.508 1.00 86.50 211 ILE A N 1
ATOM 1771 C CA . ILE A 1 211 ? -8.587 -4.068 23.079 1.00 86.50 211 ILE A CA 1
ATOM 1772 C C . ILE A 1 211 ? -8.628 -3.248 24.379 1.00 86.50 211 ILE A C 1
ATOM 1774 O O . ILE A 1 211 ? -7.885 -3.550 25.311 1.00 86.50 211 ILE A O 1
ATOM 1778 N N . LYS A 1 212 ? -9.487 -2.223 24.462 1.00 84.00 212 LYS A N 1
ATOM 1779 C CA . LYS A 1 212 ? -9.648 -1.372 25.655 1.00 84.00 212 LYS A CA 1
ATOM 1780 C C . LYS A 1 212 ? -10.173 -2.171 26.853 1.00 84.00 212 LYS A C 1
ATOM 1782 O O . LYS A 1 212 ? -9.724 -1.949 27.976 1.00 84.00 212 LYS A O 1
ATOM 1787 N N . VAL A 1 213 ? -11.083 -3.120 26.619 1.00 82.19 213 VAL A N 1
ATOM 1788 C CA . VAL A 1 213 ? -11.637 -4.007 27.659 1.00 82.19 213 VAL A CA 1
ATOM 1789 C C . VAL A 1 213 ? -10.617 -5.059 28.119 1.00 82.19 213 VAL A C 1
ATOM 1791 O O . VAL A 1 213 ? -10.587 -5.425 29.297 1.00 82.19 213 VAL A O 1
ATOM 1794 N N . GLU A 1 214 ? -9.739 -5.528 27.230 1.00 74.88 214 GLU A N 1
ATOM 1795 C CA . GLU A 1 214 ? -8.671 -6.475 27.563 1.00 74.88 214 GLU A CA 1
ATOM 1796 C C . GLU A 1 214 ? -7.502 -5.779 28.300 1.00 74.88 214 GLU A C 1
ATOM 1798 O O . GLU A 1 214 ? -6.451 -5.479 27.737 1.00 74.88 214 GLU A O 1
ATOM 1803 N N . LEU A 1 215 ? -7.675 -5.531 29.605 1.00 58.31 215 LEU A N 1
ATOM 1804 C CA . LEU A 1 215 ? -6.722 -4.874 30.523 1.00 58.31 215 LEU A CA 1
ATOM 1805 C C . LEU A 1 215 ? -5.393 -5.648 30.712 1.00 58.31 215 LEU A C 1
ATOM 1807 O O . LEU A 1 215 ? -5.109 -6.198 31.779 1.00 58.31 215 LEU A O 1
ATOM 1811 N N . LYS A 1 216 ? -4.535 -5.699 29.690 1.00 62.53 216 LYS A N 1
ATOM 1812 C CA . LYS A 1 216 ? -3.189 -6.298 29.750 1.00 62.53 216 LYS A CA 1
ATOM 1813 C C . LYS A 1 216 ? -2.139 -5.304 29.267 1.00 62.53 216 LYS A C 1
ATOM 1815 O O . LYS A 1 216 ? -2.397 -4.510 28.378 1.00 62.53 216 LYS A O 1
ATOM 1820 N N . LYS A 1 217 ? -0.894 -5.414 29.757 1.00 59.72 217 LYS A N 1
ATOM 1821 C CA . LYS A 1 217 ? 0.265 -4.650 29.227 1.00 59.72 217 LYS A CA 1
ATOM 1822 C C . LYS A 1 217 ? 0.467 -4.801 27.702 1.00 59.72 217 LYS A C 1
ATOM 1824 O O . LYS A 1 217 ? 1.204 -4.016 27.114 1.00 59.72 217 LYS A O 1
ATOM 1829 N N . SER A 1 218 ? -0.144 -5.804 27.059 1.00 65.12 218 SER A N 1
ATOM 1830 C CA . SER A 1 218 ? -0.137 -5.982 25.602 1.00 65.12 218 SER A CA 1
ATOM 1831 C C . SER A 1 218 ? -1.095 -5.055 24.846 1.00 65.12 218 SER A C 1
ATOM 1833 O O . SER A 1 218 ? -0.862 -4.845 23.656 1.00 65.12 218 SER A O 1
ATOM 1835 N N . SER A 1 219 ? -2.091 -4.458 25.510 1.00 77.38 219 SER A N 1
ATOM 1836 C CA . SER A 1 219 ? -3.173 -3.705 24.865 1.00 77.38 219 SER A CA 1
ATOM 1837 C C . SER A 1 219 ? -2.659 -2.524 24.042 1.00 77.38 219 SER A C 1
ATOM 1839 O O . SER A 1 219 ? -3.061 -2.358 22.896 1.00 77.38 219 SER A O 1
ATOM 1841 N N . LEU A 1 220 ? -1.672 -1.767 24.540 1.00 83.00 220 LEU A N 1
ATOM 1842 C CA . LEU A 1 220 ? -1.065 -0.661 23.786 1.00 83.00 220 LEU A CA 1
ATOM 1843 C C . LEU A 1 220 ? -0.315 -1.146 22.535 1.00 83.00 220 LEU A C 1
ATOM 1845 O O . LEU A 1 220 ? -0.361 -0.523 21.477 1.00 83.00 220 LEU A O 1
ATOM 1849 N N . LYS A 1 221 ? 0.373 -2.289 22.626 1.00 82.50 221 LYS A N 1
ATOM 1850 C CA . LYS A 1 221 ? 1.077 -2.880 21.479 1.00 82.50 221 LYS A CA 1
ATOM 1851 C C . LYS A 1 221 ? 0.087 -3.381 20.427 1.00 82.50 221 LYS A C 1
ATOM 1853 O O . LYS A 1 221 ? 0.358 -3.272 19.233 1.00 82.50 221 LYS A O 1
ATOM 1858 N N . GLU A 1 222 ? -1.025 -3.961 20.860 1.00 83.50 222 GLU A N 1
ATOM 1859 C CA . GLU A 1 222 ? -2.106 -4.432 19.992 1.00 83.50 222 GLU A CA 1
ATOM 1860 C C . GLU A 1 222 ? -2.852 -3.263 19.350 1.00 83.50 222 GLU A C 1
ATOM 1862 O O . GLU A 1 222 ? -3.085 -3.289 18.143 1.00 83.50 222 GLU A O 1
ATOM 1867 N N . PHE A 1 223 ? -3.091 -2.194 20.107 1.00 88.31 223 PHE A N 1
ATOM 1868 C CA . PHE A 1 223 ? -3.633 -0.939 19.606 1.00 88.31 223 PHE A CA 1
ATOM 1869 C C . PHE A 1 223 ? -2.744 -0.326 18.519 1.00 88.31 223 PHE A C 1
ATOM 1871 O O . PHE A 1 223 ? -3.215 -0.080 17.414 1.00 88.31 223 PHE A O 1
ATOM 1878 N N . ASN A 1 224 ? -1.439 -0.180 18.764 1.00 84.75 224 ASN A N 1
ATOM 1879 C CA . ASN A 1 224 ? -0.514 0.369 17.765 1.00 84.75 224 ASN A CA 1
ATOM 1880 C C . ASN A 1 224 ? -0.464 -0.485 16.486 1.00 84.75 224 ASN A C 1
ATOM 1882 O O . ASN A 1 224 ? -0.371 0.043 15.378 1.00 84.75 224 ASN A O 1
ATOM 1886 N N . LYS A 1 225 ? -0.564 -1.816 16.615 1.00 84.81 225 LYS A N 1
ATOM 1887 C CA . LYS A 1 225 ? -0.684 -2.714 15.455 1.00 84.81 225 LYS A CA 1
ATOM 1888 C C . LYS A 1 225 ? -1.997 -2.506 14.705 1.00 84.81 225 LYS A C 1
ATOM 1890 O O . LYS A 1 225 ? -1.985 -2.538 13.475 1.00 84.81 225 LYS A O 1
ATOM 1895 N N . LEU A 1 226 ? -3.104 -2.325 15.424 1.00 88.50 226 LEU A N 1
ATOM 1896 C CA . LEU A 1 226 ? -4.414 -2.047 14.845 1.00 88.50 226 LEU A CA 1
ATOM 1897 C C . LEU A 1 226 ? -4.390 -0.714 14.080 1.00 88.50 226 LEU A C 1
ATOM 1899 O O . LEU A 1 226 ? -4.773 -0.702 12.914 1.00 88.50 226 LEU A O 1
ATOM 1903 N N . VAL A 1 227 ? -3.863 0.358 14.683 1.00 89.94 227 VAL A N 1
ATOM 1904 C CA . VAL A 1 227 ? -3.682 1.675 14.041 1.00 89.94 227 VAL A CA 1
ATOM 1905 C C . VAL A 1 227 ? -2.891 1.533 12.744 1.00 89.94 227 VAL A C 1
ATOM 1907 O O . VAL A 1 227 ? -3.400 1.873 11.675 1.00 89.94 227 VAL A O 1
ATOM 1910 N N . LEU A 1 228 ? -1.692 0.947 12.807 1.00 87.19 228 LEU A N 1
ATOM 1911 C CA . LEU A 1 228 ? -0.842 0.768 11.630 1.00 87.19 228 LEU A CA 1
ATOM 1912 C C . LEU A 1 228 ? -1.531 -0.073 10.543 1.00 87.19 228 LEU A C 1
ATOM 1914 O O . LEU A 1 228 ? -1.506 0.284 9.367 1.00 87.19 228 LEU A O 1
ATOM 1918 N N . SER A 1 229 ? -2.167 -1.186 10.918 1.00 86.56 229 SER A N 1
ATOM 1919 C CA . SER A 1 229 ? -2.872 -2.046 9.962 1.00 86.56 229 SER A CA 1
ATOM 1920 C C . SER A 1 229 ? -4.034 -1.317 9.292 1.00 86.56 229 SER A C 1
ATOM 1922 O O . SER A 1 229 ? -4.286 -1.529 8.105 1.00 86.56 229 SER A O 1
ATOM 1924 N N . THR A 1 230 ? -4.761 -0.476 10.025 1.00 92.19 230 THR A N 1
ATOM 1925 C CA . THR A 1 230 ? -5.854 0.325 9.466 1.00 92.19 230 THR A CA 1
ATOM 1926 C C . THR A 1 230 ? -5.314 1.398 8.531 1.00 92.19 230 THR A C 1
ATOM 1928 O O . THR A 1 230 ? -5.823 1.520 7.423 1.00 92.19 230 THR A O 1
ATOM 1931 N N . ILE A 1 231 ? -4.239 2.101 8.900 1.00 92.38 231 ILE A N 1
ATOM 1932 C CA . ILE A 1 231 ? -3.585 3.088 8.027 1.00 92.38 231 ILE A CA 1
ATOM 1933 C C . ILE A 1 231 ? -3.183 2.460 6.687 1.00 92.38 231 ILE A C 1
ATOM 1935 O O . ILE A 1 231 ? -3.504 3.002 5.631 1.00 92.38 231 ILE A O 1
ATOM 1939 N N . LEU A 1 232 ? -2.546 1.287 6.709 1.00 90.62 232 LEU A N 1
ATOM 1940 C CA . LEU A 1 232 ? -2.123 0.598 5.487 1.00 90.62 232 LEU A CA 1
ATOM 1941 C C . LEU A 1 232 ? -3.308 0.174 4.607 1.00 90.62 232 LEU A C 1
ATOM 1943 O O . LEU A 1 232 ? -3.248 0.322 3.387 1.00 90.62 232 LEU A O 1
ATOM 1947 N N . GLN A 1 233 ? -4.405 -0.294 5.212 1.00 91.12 233 GLN A N 1
ATOM 1948 C CA . GLN A 1 233 ? -5.647 -0.575 4.481 1.00 91.12 233 GLN A CA 1
ATOM 1949 C C . GLN A 1 233 ? -6.221 0.692 3.838 1.00 91.12 233 GLN A C 1
ATOM 1951 O O . GLN A 1 233 ? -6.621 0.658 2.676 1.00 91.12 233 GLN A O 1
ATOM 1956 N N . MET A 1 234 ? -6.229 1.813 4.566 1.00 94.25 234 MET A N 1
ATOM 1957 C CA . MET A 1 234 ? -6.721 3.091 4.048 1.00 94.25 234 MET A CA 1
ATOM 1958 C C . MET A 1 234 ? -5.884 3.583 2.866 1.00 94.25 234 MET A C 1
ATOM 1960 O O . MET A 1 234 ? -6.456 3.962 1.849 1.00 94.25 234 MET A O 1
ATOM 1964 N N . ILE A 1 235 ? -4.552 3.500 2.949 1.00 93.19 235 ILE A N 1
ATOM 1965 C CA . ILE A 1 235 ? -3.641 3.849 1.847 1.00 93.19 235 ILE A CA 1
ATOM 1966 C C . ILE A 1 235 ? -3.969 3.039 0.586 1.00 93.19 235 ILE A C 1
ATOM 1968 O O . ILE A 1 235 ? -4.130 3.615 -0.490 1.00 93.19 235 ILE A O 1
ATOM 1972 N N . VAL A 1 236 ? -4.117 1.715 0.714 1.00 92.69 236 VAL A N 1
ATOM 1973 C CA . VAL A 1 236 ? -4.456 0.841 -0.421 1.00 92.69 236 VAL A CA 1
ATOM 1974 C C . VAL A 1 236 ? -5.820 1.205 -1.009 1.00 92.69 236 VAL A C 1
ATOM 1976 O O . VAL A 1 236 ? -5.937 1.318 -2.227 1.00 92.69 236 VAL A O 1
ATOM 1979 N N . ILE A 1 237 ? -6.834 1.456 -0.173 1.00 93.31 237 ILE A N 1
ATOM 1980 C CA . ILE A 1 237 ? -8.169 1.879 -0.627 1.00 93.31 237 ILE A CA 1
ATOM 1981 C C . ILE A 1 237 ? -8.113 3.216 -1.370 1.00 93.31 237 ILE A C 1
ATOM 1983 O O . ILE A 1 237 ? -8.691 3.338 -2.447 1.00 93.31 237 ILE A O 1
ATOM 1987 N N . PHE A 1 238 ? -7.421 4.217 -0.829 1.00 94.19 238 PHE A N 1
ATOM 1988 C CA . PHE A 1 238 ? -7.333 5.539 -1.450 1.00 94.19 238 PHE A CA 1
ATOM 1989 C C . PHE A 1 238 ? -6.633 5.483 -2.800 1.00 94.19 238 PHE A C 1
ATOM 1991 O O . PHE A 1 238 ? -7.141 6.023 -3.782 1.00 94.19 238 PHE A O 1
ATOM 1998 N N . ILE A 1 239 ? -5.516 4.763 -2.874 1.00 93.69 239 ILE A N 1
ATOM 1999 C CA . ILE A 1 239 ? -4.792 4.580 -4.128 1.00 93.69 239 ILE A CA 1
ATOM 2000 C C . ILE A 1 239 ? -5.642 3.799 -5.130 1.00 93.69 239 ILE A C 1
ATOM 2002 O O . ILE A 1 239 ? -5.718 4.196 -6.287 1.00 93.69 239 ILE A O 1
ATOM 2006 N N . LYS A 1 240 ? -6.342 2.747 -4.697 1.00 92.12 240 LYS A N 1
ATOM 2007 C CA . LYS A 1 240 ? -7.272 1.989 -5.543 1.00 92.12 240 LYS A CA 1
ATOM 2008 C C . LYS A 1 240 ? -8.346 2.887 -6.166 1.00 92.12 240 LYS A C 1
ATOM 2010 O O . LYS A 1 240 ? -8.508 2.866 -7.382 1.00 92.12 240 LYS A O 1
ATOM 2015 N N . ILE A 1 241 ? -8.993 3.732 -5.357 1.00 91.62 241 ILE A N 1
ATOM 2016 C CA . ILE A 1 241 ? -9.987 4.718 -5.819 1.00 91.62 241 ILE A CA 1
ATOM 2017 C C . ILE A 1 241 ? -9.395 5.657 -6.873 1.00 91.62 241 ILE A C 1
ATOM 2019 O O . ILE A 1 241 ? -10.083 6.034 -7.818 1.00 91.62 241 ILE A O 1
ATOM 2023 N N . ASN A 1 242 ? -8.134 6.063 -6.723 1.00 91.12 242 ASN A N 1
ATOM 2024 C CA . ASN A 1 242 ? -7.484 6.920 -7.709 1.00 91.12 242 ASN A CA 1
ATOM 2025 C C . ASN A 1 242 ? -7.144 6.173 -8.993 1.00 91.12 242 ASN A C 1
ATOM 2027 O O . ASN A 1 242 ? -7.416 6.702 -10.065 1.00 91.12 242 ASN A O 1
ATOM 2031 N N . LEU A 1 243 ? -6.622 4.949 -8.899 1.00 91.19 243 LEU A N 1
AT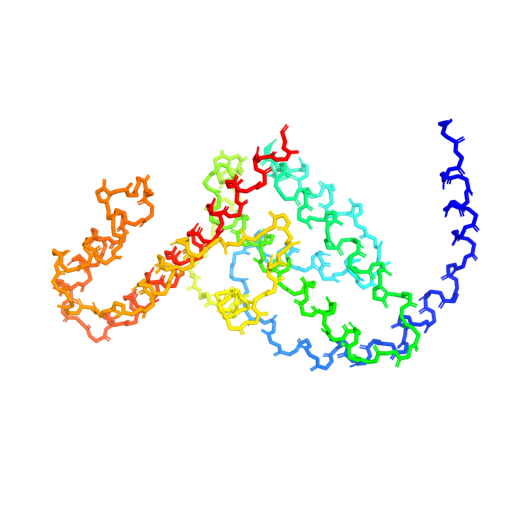OM 2032 C CA . LEU A 1 243 ? -6.320 4.114 -10.061 1.00 91.19 243 LEU A CA 1
ATOM 2033 C C . LEU A 1 243 ? -7.574 3.783 -10.877 1.00 91.19 243 LEU A C 1
ATOM 2035 O O . LEU A 1 243 ? -7.507 3.788 -12.102 1.00 91.19 243 LEU A O 1
ATOM 2039 N N . ASP A 1 244 ? -8.721 3.574 -10.226 1.00 90.06 244 ASP A N 1
ATOM 2040 C CA . ASP A 1 244 ? -10.001 3.345 -10.909 1.00 90.06 244 ASP A CA 1
ATOM 2041 C C . ASP A 1 244 ? -10.478 4.540 -11.751 1.00 90.06 244 ASP A C 1
ATOM 2043 O O . ASP A 1 244 ? -11.314 4.357 -12.624 1.00 90.06 244 ASP A O 1
ATOM 2047 N N . LYS A 1 245 ? -9.945 5.754 -11.557 1.00 86.62 245 LYS A N 1
ATOM 2048 C CA . LYS A 1 245 ? -10.259 6.910 -12.424 1.00 86.62 245 LYS A CA 1
ATOM 2049 C C . LYS A 1 245 ? -9.553 6.851 -13.782 1.00 86.62 245 LYS A C 1
ATOM 2051 O O . LYS A 1 245 ? -9.890 7.630 -14.669 1.00 86.62 245 LYS A O 1
ATOM 2056 N N . TYR A 1 246 ? -8.542 5.994 -13.916 1.00 75.56 246 TYR A N 1
ATOM 2057 C CA . TYR A 1 246 ? -7.702 5.864 -15.110 1.00 75.56 246 TYR A CA 1
ATOM 2058 C C . TYR A 1 246 ? -7.955 4.561 -15.882 1.00 75.56 246 TYR A C 1
ATOM 2060 O O . TYR A 1 246 ? -7.280 4.319 -16.884 1.00 75.56 246 TYR A O 1
ATOM 2068 N N . LEU A 1 247 ? -8.883 3.726 -15.404 1.00 77.62 247 LEU A N 1
ATOM 2069 C CA . LEU A 1 247 ? -9.267 2.431 -15.970 1.00 77.62 247 LEU A CA 1
ATOM 2070 C C . LEU A 1 247 ? -10.702 2.490 -16.497 1.00 77.62 247 LEU A C 1
ATOM 2072 O O . LEU A 1 247 ? -10.937 1.885 -17.564 1.00 77.62 247 LEU A O 1
#

Sequence (247 aa):
MFDISKELLKKVETNQDTANNLISNKHLIKKQSNLWEVFNYKILKKYYQILKNSIWTLEFDDVEKHILKDFKDFKYLQIILNEIKKEAILISYIKSNKHEIYARISKVNFLIELFIGFIRFDPNLWFTISDSMREKSNFVMTSIISLPSMIIDYEITKNTIFDINLDQLKIIKNLESLNLDDDSEIVEQKLGIYTNNYLPLKMFCLNKEIIKVELKKSSLKEFNKLVLSTILQMIVIFIKINLDKYL

pLDDT: mean 76.42, std 18.45, range [35.75, 95.19]

Secondary structure (DSSP, 8-state):
---HHHHHHHGGGGHHHHHHHHHHHHHHHHHTGGG-----SHHHHHHHHHHHHHHHH---HHHHHHHHHH-S--HHHHHHHHHHHHHHHHHHH-SS-HHHHHHHHHHHHHHHHHHHHHHHH-HHHHHHS-HHHH--------TTTHHHHHHHTT-TTTTSTTPPPHHHHHHHHHHHT--TTS-HHHHHHHHTTTT---HHHHHHHHHHHHHHHS-STTHHHHHHHHHHHHHHHHHHHHHHHHHTT--